Protein AF-X0VYM6-F1 (afdb_monomer)

Nearest PDB structures (foldseek):
  7k1r-assembly1_C-3  TM=7.329E-01  e=3.294E-08  Enterobacter sp. enrichment culture clone nf1B6
  1yi7-assembly1_D  TM=7.103E-01  e=2.956E-08  Clostridium acetobutylicum ATCC 824
  7k1r-assembly1_D  TM=7.064E-01  e=4.811E-08  Enterobacter sp. enrichment culture clone nf1B6
  7k1r-assembly1_B-2  TM=6.992E-01  e=8.265E-08  Enterobacter sp. enrichment culture clone nf1B6
  8uws-assembly1_D  TM=7.217E-01  e=3.375E-07  Enterobacter hormaechei

pLDDT: mean 90.66, std 11.05, range [34.94, 98.69]

Mean predicted aligned error: 5.11 Å

Foldseek 3Di:
DWDFAAAPPPVCCVVPVQQLDDDPSGRGYFFDWDWDDPVVPDIDTPHTAGGLCLFLCNVVVHDDPDNGWHTKDWDQLPVQQWIWIWTDDQVGTFIWIDPHNDSHDPTDGLQSCQVHGFANWDWDQDPVRWIWIAGQQGWIFTADPSNNHTPDDIAHAWAPDWDQALVRDTDGTLAGHLWDWDADPQKIKIKAWHAPRSDPLAFWIFMKIWIANDPRDNTYHIDGDDTQLHSWDWDADPVRDIDIDGRPNPVRPHDDPVRPPPPD

Solvent-accessible surface area (backbone atoms only — not comparable to full-atom values): 14642 Å² total; per-residue (Å²): 104,63,59,64,36,53,44,88,87,43,77,60,41,84,80,37,80,65,53,79,37,73,73,92,65,35,58,63,11,35,33,45,70,43,69,50,57,93,75,85,74,61,71,48,77,72,46,74,52,45,41,51,74,71,25,58,45,40,72,68,73,48,88,67,92,75,67,47,36,31,41,35,34,58,44,81,36,74,96,74,43,21,32,39,37,29,24,13,50,29,94,52,24,41,58,33,30,30,85,29,82,55,86,39,66,68,70,44,50,59,27,77,66,68,75,47,72,29,39,34,32,31,79,37,74,48,98,88,66,54,35,31,44,26,20,68,36,44,36,39,28,40,38,40,97,78,48,45,45,68,75,53,80,70,43,72,55,48,23,40,70,70,43,73,38,75,82,68,46,78,41,39,59,61,38,73,37,45,19,44,63,50,76,56,97,82,27,32,37,43,32,19,13,28,32,73,56,66,34,90,92,37,40,37,42,16,23,25,32,27,44,18,81,39,90,78,37,78,26,36,55,68,42,83,71,42,80,41,24,25,58,38,54,74,48,64,53,99,86,67,50,80,48,62,47,62,50,76,53,80,86,45,64,64,67,50,77,88,70,49,73,84,82,126

Organism: NCBI:txid412755

InterPro domains:
  IPR006710 Glycoside hydrolase, family 43 [PF04616] (30-223)
  IPR023296 Glycosyl hydrolase, five-bladed beta-propeller domain superfamily [G3DSA:2.115.10.20] (15-261)
  IPR023296 Glycosyl hydrolase, five-bladed beta-propeller domain superfamily [SSF75005] (29-249)
  IPR051795 Glycosyl Hydrolase Family 43 [PTHR42812] (31-249)

Sequence (264 aa):
LTGTQPNENDPREAKNPYNIGLGEESIVGHQVRLWRSKDLIQWESLGPIYTVDDTMKAKSGKKIAKRLIWAPEVHWLADKGCWALVHCPKKHSSLALTSGSELQGPWTHPMAGNMGQRHDPSIFTDDDGTRYLLWDNTFIAPLNDSLTGYTAEPVRIDPAGSRPGPDDKPISHIGHEGATMIKVGGKYVHLGTAWSTDQGRKGSYNLYYCVADKITGPYGPRKFAGRFLGHGTPFKDMNGQWWCTAFFNGNAPPESRDDIVSRN

Secondary structure (DSSP, 8-state):
-----BPTT-TTTTT-TT----GGG--B-SEEEEEE-SSSSS-EEEEEEEEGGGSHHHHTT---SS---EEEEEEEEGGGTEEEEEEE-TTS-EEEE-SSSSS-SSPB-TTTTTT---SS-EEEE-TTS-EEEEETTTEEEEEPTTSSSBSS--EE-PEES-EE-TTS-EE-SS-SEEEEEEEETTEEEEEEEEETTSSTTSS-EEEEEEEESSTT--EEE-EEEETT-TT--EEE-TTS-EEE-----TTSPPPPTTTS----

Radius of gyration: 18.5 Å; Cα contacts (8 Å, |Δi|>4): 622; chains: 1; bounding box: 44×46×52 Å

Structure (mmCIF, N/CA/C/O backbone):
data_AF-X0VYM6-F1
#
_entry.id   AF-X0VYM6-F1
#
loop_
_atom_site.group_PDB
_atom_site.id
_atom_site.type_symbol
_atom_site.label_atom_id
_atom_site.label_alt_id
_atom_site.label_comp_id
_atom_site.label_asym_id
_atom_site.label_entity_id
_atom_site.label_seq_id
_atom_site.pdbx_PDB_ins_code
_atom_site.Cartn_x
_atom_site.Cartn_y
_atom_site.Cartn_z
_atom_site.occupancy
_atom_site.B_iso_or_equiv
_atom_site.auth_seq_id
_atom_site.auth_comp_id
_atom_site.auth_asym_id
_atom_site.auth_atom_id
_atom_site.pdbx_PDB_model_num
ATOM 1 N N . LEU A 1 1 ? -6.187 5.083 -0.292 1.00 56.81 1 LEU A N 1
ATOM 2 C CA . LEU A 1 1 ? -5.147 5.454 -1.281 1.00 56.81 1 LEU A CA 1
ATOM 3 C C . LEU A 1 1 ? -3.855 5.761 -0.540 1.00 56.81 1 LEU A C 1
ATOM 5 O O . LEU A 1 1 ? -3.944 6.267 0.572 1.00 56.81 1 LEU A O 1
ATOM 9 N N . THR A 1 2 ? -2.710 5.408 -1.129 1.00 69.25 2 THR A N 1
ATOM 10 C CA . THR A 1 2 ? -1.379 5.526 -0.509 1.00 69.25 2 THR A CA 1
ATOM 11 C C . THR A 1 2 ? -0.693 6.859 -0.791 1.00 69.25 2 THR A C 1
ATOM 13 O O . THR A 1 2 ? -0.999 7.529 -1.778 1.00 69.25 2 THR A O 1
ATOM 16 N N . GLY A 1 3 ? 0.248 7.241 0.070 1.00 74.25 3 GLY A N 1
ATOM 17 C CA . GLY A 1 3 ? 1.146 8.362 -0.177 1.00 74.25 3 GLY A CA 1
ATOM 18 C C . GLY A 1 3 ? 1.750 8.933 1.097 1.00 74.25 3 GLY A C 1
ATOM 19 O O . GLY A 1 3 ? 1.059 9.209 2.075 1.00 74.25 3 GLY A O 1
ATOM 20 N N . THR A 1 4 ? 3.058 9.149 1.074 1.00 84.50 4 THR A N 1
ATOM 21 C CA . THR A 1 4 ? 3.764 9.818 2.164 1.00 84.50 4 THR A CA 1
ATOM 22 C C . THR A 1 4 ? 3.631 11.334 2.000 1.00 84.50 4 THR A C 1
ATOM 24 O O . THR A 1 4 ? 4.058 11.877 0.983 1.00 84.50 4 THR A O 1
ATOM 27 N N . GLN A 1 5 ? 3.055 12.014 2.994 1.00 86.69 5 GLN A N 1
ATOM 28 C CA . GLN A 1 5 ? 2.666 13.426 2.895 1.00 86.69 5 GLN A CA 1
ATOM 29 C C . GLN A 1 5 ? 3.329 14.30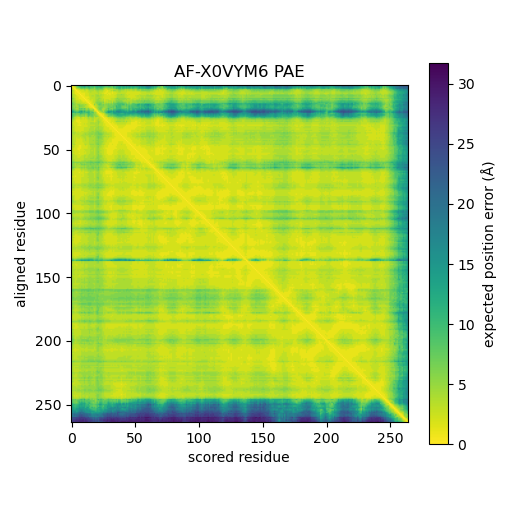2 3.970 1.00 86.69 5 GLN A C 1
ATOM 31 O O . GLN A 1 5 ? 3.715 13.785 5.024 1.00 86.69 5 GLN A O 1
ATOM 36 N N . PRO A 1 6 ? 3.449 15.624 3.745 1.00 90.06 6 PRO A N 1
ATOM 37 C CA . PRO A 1 6 ? 3.810 16.581 4.787 1.00 90.06 6 PRO A CA 1
ATOM 38 C C . PRO A 1 6 ? 2.728 16.698 5.868 1.00 90.06 6 PRO A C 1
ATOM 40 O O . PRO A 1 6 ? 1.584 16.265 5.687 1.00 90.06 6 PRO A O 1
ATOM 43 N N . ASN A 1 7 ? 3.074 17.342 6.986 1.00 92.69 7 ASN A N 1
ATOM 44 C CA . ASN A 1 7 ? 2.056 17.780 7.940 1.00 92.69 7 ASN A CA 1
ATOM 45 C C . ASN A 1 7 ? 1.132 18.814 7.284 1.00 92.69 7 ASN A C 1
ATOM 47 O O . ASN A 1 7 ? 1.539 19.571 6.408 1.00 92.69 7 ASN A O 1
ATOM 51 N N . GLU A 1 8 ? -0.114 18.850 7.729 1.00 92.25 8 GLU A N 1
ATOM 52 C CA . GLU A 1 8 ? -1.073 19.869 7.330 1.00 92.25 8 GLU A CA 1
ATOM 53 C C . GLU A 1 8 ? -0.539 21.233 7.770 1.00 92.25 8 GLU A C 1
ATOM 55 O O . GLU A 1 8 ? -0.006 21.372 8.873 1.00 92.25 8 GLU A O 1
ATOM 60 N N . ASN A 1 9 ? -0.666 22.222 6.886 1.00 91.19 9 ASN A N 1
ATOM 61 C CA . ASN A 1 9 ? -0.149 23.576 7.075 1.00 91.19 9 ASN A CA 1
ATOM 62 C C . ASN A 1 9 ? 1.383 23.662 7.202 1.00 91.19 9 ASN A C 1
ATOM 64 O O . ASN A 1 9 ? 1.893 24.669 7.696 1.00 91.19 9 ASN A O 1
ATOM 68 N N . ASP A 1 10 ? 2.140 22.653 6.752 1.00 90.62 10 ASP A N 1
ATOM 69 C CA . ASP A 1 10 ? 3.592 22.795 6.647 1.00 90.62 10 ASP A CA 1
ATOM 70 C C . ASP A 1 10 ? 3.918 23.911 5.634 1.00 90.62 10 ASP A C 1
ATOM 72 O O . ASP A 1 10 ? 3.607 23.776 4.448 1.00 90.62 10 ASP A O 1
ATOM 76 N N . PRO A 1 11 ? 4.567 25.018 6.044 1.00 89.00 11 PRO A N 1
ATOM 77 C CA . PRO A 1 11 ? 4.801 26.160 5.158 1.00 89.00 11 PRO A CA 1
ATOM 78 C C . PRO A 1 11 ? 5.702 25.816 3.962 1.00 89.00 11 PRO A C 1
ATOM 80 O O . PRO A 1 11 ? 5.766 26.571 2.990 1.00 89.00 11 PRO A O 1
ATOM 83 N N . ARG A 1 12 ? 6.419 24.686 4.015 1.00 87.00 12 ARG A N 1
ATOM 84 C CA . ARG A 1 12 ? 7.252 24.199 2.911 1.00 87.00 12 ARG A CA 1
ATOM 85 C C . ARG A 1 12 ? 6.418 23.577 1.792 1.00 87.00 12 ARG A C 1
ATOM 87 O O . ARG A 1 12 ? 6.886 23.582 0.657 1.00 87.00 12 ARG A O 1
ATOM 94 N N . GLU A 1 13 ? 5.193 23.123 2.068 1.00 84.62 13 GLU A N 1
ATOM 95 C CA . GLU A 1 13 ? 4.268 22.579 1.060 1.00 84.62 13 GLU A CA 1
ATOM 96 C C . GLU A 1 13 ? 3.946 23.626 -0.019 1.00 84.62 13 GLU A C 1
ATOM 98 O O . GLU A 1 13 ? 3.942 23.308 -1.202 1.00 84.62 13 GLU A O 1
ATOM 103 N N . ALA A 1 14 ? 3.819 24.906 0.351 1.00 82.25 14 ALA A N 1
ATOM 104 C CA . ALA A 1 14 ? 3.597 25.995 -0.607 1.00 82.25 14 ALA A CA 1
ATOM 105 C C . ALA A 1 14 ? 4.754 26.176 -1.611 1.00 82.25 14 ALA A C 1
ATOM 107 O O . ALA A 1 14 ? 4.546 26.645 -2.727 1.00 82.25 14 ALA A O 1
ATOM 108 N N . LYS A 1 15 ? 5.982 25.815 -1.215 1.00 80.75 15 LYS A N 1
ATOM 109 C CA . LYS A 1 15 ? 7.177 25.878 -2.074 1.00 80.75 15 LYS A CA 1
ATOM 110 C C . LYS A 1 15 ? 7.432 24.564 -2.811 1.00 80.75 15 LYS A C 1
ATOM 112 O O . LYS A 1 15 ? 8.043 24.571 -3.873 1.00 80.75 15 LYS A O 1
ATOM 117 N N . ASN A 1 16 ? 7.000 23.447 -2.230 1.00 73.44 16 ASN A N 1
ATOM 118 C CA . ASN A 1 16 ? 7.225 22.099 -2.728 1.00 73.44 16 ASN A CA 1
ATOM 119 C C . ASN A 1 16 ? 5.972 21.229 -2.506 1.00 73.44 16 ASN A C 1
ATOM 121 O O . ASN A 1 16 ? 5.962 20.383 -1.604 1.00 73.44 16 ASN A O 1
ATOM 125 N N . PRO A 1 17 ? 4.919 21.412 -3.324 1.00 71.81 17 PRO A N 1
ATOM 126 C CA . PRO A 1 17 ? 3.631 20.747 -3.111 1.00 71.81 17 PRO A CA 1
ATOM 127 C C . PRO A 1 17 ? 3.692 19.231 -3.326 1.00 71.81 17 PRO A C 1
ATOM 129 O O . PRO A 1 17 ? 2.827 18.502 -2.858 1.00 71.81 17 PRO A O 1
ATOM 132 N N . TYR A 1 18 ? 4.726 18.742 -4.013 1.00 69.88 18 TYR A N 1
ATOM 133 C CA . TYR A 1 18 ? 4.901 17.324 -4.328 1.00 69.88 18 TYR A CA 1
ATOM 134 C C . TYR A 1 18 ? 5.910 16.617 -3.421 1.00 69.88 18 TYR A C 1
ATOM 136 O O . TYR A 1 18 ? 6.187 15.440 -3.635 1.00 69.88 18 TYR A O 1
ATOM 144 N N . ASN A 1 19 ? 6.481 17.319 -2.432 1.00 72.12 19 ASN A N 1
ATOM 145 C CA . ASN A 1 19 ? 7.559 16.801 -1.588 1.00 72.12 19 ASN A CA 1
ATOM 146 C C . ASN A 1 19 ? 8.680 16.152 -2.430 1.00 72.12 19 ASN A C 1
ATOM 148 O O . ASN A 1 19 ? 9.075 15.011 -2.206 1.00 72.12 19 ASN A O 1
ATOM 152 N N . ILE A 1 20 ? 9.217 16.898 -3.405 1.00 67.00 20 ILE A N 1
ATOM 153 C CA . ILE A 1 20 ? 10.298 16.423 -4.289 1.00 67.00 20 ILE A CA 1
ATOM 154 C C . ILE A 1 20 ? 11.618 16.112 -3.552 1.00 67.00 20 ILE A C 1
ATOM 156 O O . ILE A 1 20 ? 12.553 15.596 -4.164 1.00 67.00 20 ILE A O 1
ATOM 160 N N . GLY A 1 21 ? 11.714 16.445 -2.258 1.00 58.97 21 GLY A N 1
ATOM 161 C CA . GLY A 1 21 ? 12.891 16.212 -1.429 1.00 58.97 21 GLY A CA 1
ATOM 162 C C . GLY A 1 21 ? 12.981 14.753 -0.983 1.00 58.97 21 GLY A C 1
ATOM 163 O O . GLY A 1 21 ? 12.096 14.236 -0.296 1.00 58.97 21 GLY A O 1
ATOM 164 N N . LEU A 1 22 ? 14.081 14.089 -1.337 1.00 61.84 22 LEU A N 1
ATOM 165 C CA . LEU A 1 22 ? 14.424 12.749 -0.857 1.00 61.84 22 LEU A CA 1
ATOM 166 C C . LEU A 1 22 ? 15.508 12.852 0.227 1.00 61.84 22 LEU A C 1
ATOM 168 O O . LEU A 1 22 ? 16.477 13.586 0.075 1.00 61.84 22 LEU A O 1
ATOM 172 N N . GLY A 1 23 ? 15.408 12.068 1.306 1.00 67.19 23 GLY A N 1
ATOM 173 C CA . GLY A 1 23 ? 16.396 12.114 2.396 1.00 67.19 23 GLY A CA 1
ATOM 174 C C . GLY A 1 23 ? 16.167 13.283 3.359 1.00 67.19 23 GLY A C 1
ATOM 175 O O . GLY A 1 23 ? 15.047 13.467 3.820 1.00 67.19 23 GLY A O 1
ATOM 176 N N . GLU A 1 24 ? 17.215 14.041 3.691 1.00 67.31 24 GLU A N 1
ATOM 177 C CA . GLU A 1 24 ? 17.156 15.117 4.702 1.00 67.31 24 GLU A CA 1
ATOM 178 C C . GLU A 1 24 ? 16.304 16.323 4.265 1.00 67.31 24 GLU A C 1
ATOM 180 O O . GLU A 1 24 ? 15.770 17.042 5.103 1.00 67.31 24 GLU A O 1
ATOM 185 N N . GLU A 1 25 ? 16.112 16.516 2.957 1.00 74.38 25 GLU A N 1
ATOM 186 C CA . GLU A 1 25 ? 15.233 17.563 2.410 1.00 74.38 25 GLU A CA 1
ATO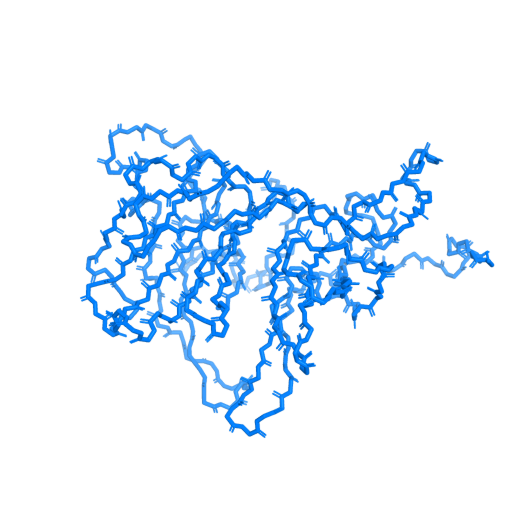M 187 C C . GLU A 1 25 ? 13.756 17.156 2.393 1.00 74.38 25 GLU A C 1
ATOM 189 O O . GLU A 1 25 ? 12.886 17.946 2.021 1.00 74.38 25 GLU A O 1
ATOM 194 N N . SER A 1 26 ? 13.460 15.910 2.770 1.00 81.81 26 SER A N 1
ATOM 195 C CA . SER A 1 26 ? 12.100 15.403 2.771 1.00 81.81 26 SER A CA 1
ATOM 196 C C . SER A 1 26 ? 11.268 16.083 3.850 1.00 81.81 26 SER A C 1
ATOM 198 O O . SER A 1 26 ? 11.646 16.128 5.021 1.00 81.81 26 SER A O 1
ATOM 200 N N . ILE A 1 27 ? 10.093 16.576 3.468 1.00 87.00 27 ILE A N 1
ATOM 201 C CA . ILE A 1 27 ? 9.177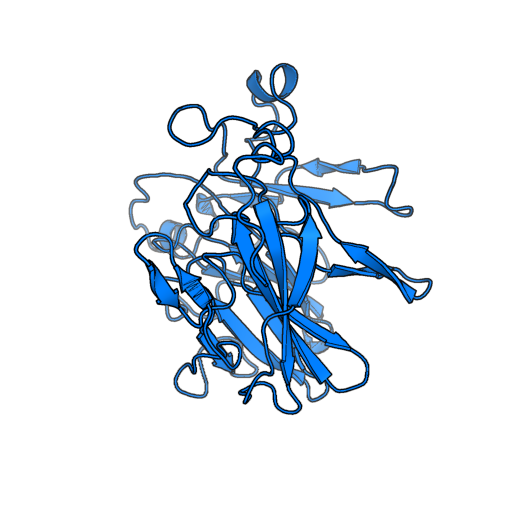 17.272 4.381 1.00 87.00 27 ILE A CA 1
ATOM 202 C C . ILE A 1 27 ? 8.091 16.348 4.939 1.00 87.00 27 ILE A C 1
ATOM 204 O O . ILE A 1 27 ? 7.055 16.810 5.407 1.00 87.00 27 ILE A O 1
ATOM 208 N N . VAL A 1 28 ? 8.325 15.037 4.886 1.00 90.00 28 VAL A N 1
ATOM 209 C CA . VAL A 1 28 ? 7.383 14.019 5.352 1.00 90.00 28 VAL A CA 1
ATOM 210 C C . VAL A 1 28 ? 6.971 14.262 6.796 1.00 90.00 28 VAL A C 1
ATOM 212 O O . VAL A 1 28 ? 7.799 14.482 7.681 1.00 90.00 28 VAL A O 1
ATOM 215 N N . GLY A 1 29 ? 5.665 14.196 7.012 1.00 92.81 29 GLY A N 1
ATOM 216 C CA . GLY A 1 29 ? 5.021 14.455 8.277 1.00 92.81 29 GLY A CA 1
ATOM 217 C C . GLY A 1 29 ? 4.847 13.227 9.162 1.00 92.81 29 GLY A C 1
ATOM 218 O O . GLY A 1 29 ? 5.274 12.108 8.872 1.00 92.81 29 GLY A O 1
ATOM 219 N N . HIS A 1 30 ? 4.159 13.466 10.270 1.00 95.44 30 HIS A N 1
ATOM 220 C CA . HIS A 1 30 ? 3.842 12.499 11.317 1.00 95.44 30 HIS A CA 1
ATOM 221 C C . HIS A 1 30 ? 2.350 12.145 11.342 1.00 95.44 30 HIS A C 1
ATOM 223 O O . HIS A 1 30 ? 1.838 11.699 12.370 1.00 95.44 30 HIS A O 1
ATOM 229 N N . GLN A 1 31 ? 1.656 12.366 10.226 1.00 95.44 31 GLN A N 1
ATOM 230 C CA . GLN A 1 31 ? 0.212 12.229 10.112 1.00 95.44 31 GLN A CA 1
ATOM 231 C C . GLN A 1 31 ? -0.212 11.647 8.763 1.00 95.44 31 GLN A C 1
ATOM 233 O O . GLN A 1 31 ? 0.496 11.777 7.766 1.00 95.44 31 GLN A O 1
ATOM 238 N N . VAL A 1 32 ? -1.396 11.047 8.744 1.00 95.75 32 VAL A N 1
ATOM 239 C CA . VAL A 1 32 ? -2.133 10.665 7.541 1.00 95.75 32 VAL A CA 1
ATOM 240 C C . VAL A 1 32 ? -3.194 11.724 7.304 1.00 95.75 32 VAL A C 1
ATOM 242 O O . VAL A 1 32 ? -4.039 11.962 8.166 1.00 95.75 32 VAL A O 1
ATOM 245 N N . ARG A 1 33 ? -3.134 12.358 6.136 1.00 93.44 33 ARG A N 1
ATOM 246 C CA . ARG A 1 33 ? -4.138 13.311 5.658 1.00 93.44 33 ARG A CA 1
ATOM 247 C C . ARG A 1 33 ? -5.080 12.601 4.697 1.00 93.44 33 ARG A C 1
ATOM 249 O O . ARG A 1 33 ? -4.652 11.702 3.972 1.00 93.44 33 ARG A O 1
ATOM 256 N N . LEU A 1 34 ? -6.342 13.003 4.700 1.00 93.44 34 LEU A N 1
ATOM 257 C CA . LEU A 1 34 ? -7.370 12.406 3.862 1.00 93.44 34 LEU A CA 1
ATOM 258 C C . LEU A 1 34 ? -7.906 13.423 2.859 1.00 93.44 34 LEU A C 1
ATOM 260 O O . LEU A 1 34 ? -8.145 14.579 3.196 1.00 93.44 34 LEU A O 1
ATOM 264 N N . TRP A 1 35 ? -8.142 12.955 1.638 1.00 93.00 35 TRP A N 1
ATOM 265 C CA . TRP A 1 35 ? -8.868 13.694 0.618 1.00 93.00 35 TRP A CA 1
ATOM 266 C C . TRP A 1 35 ? -10.000 12.835 0.079 1.00 93.00 35 TRP A C 1
ATOM 268 O O . TRP A 1 35 ? -9.869 11.612 -0.017 1.00 93.00 35 TRP A O 1
ATOM 278 N N . ARG A 1 36 ? -11.096 13.483 -0.313 1.00 93.75 36 ARG A N 1
ATOM 279 C CA . ARG A 1 36 ? -12.205 12.838 -1.019 1.00 9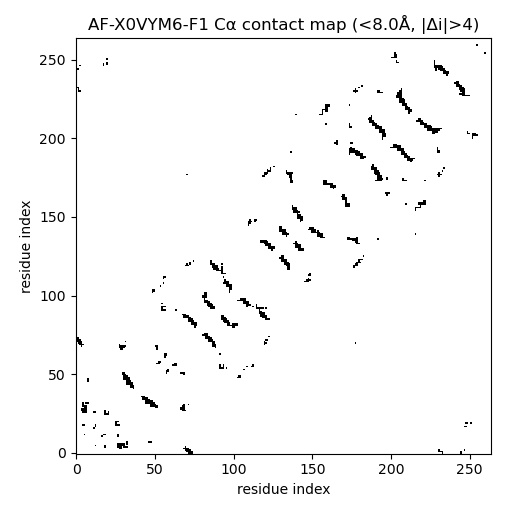3.75 36 ARG A CA 1
ATOM 280 C C . ARG A 1 36 ? -12.470 13.526 -2.347 1.00 93.75 36 ARG A C 1
ATOM 282 O O . ARG A 1 36 ? -12.312 14.737 -2.471 1.00 93.75 36 ARG A O 1
ATOM 289 N N . SER A 1 37 ? -12.919 12.746 -3.318 1.00 94.19 37 SER A N 1
ATOM 290 C CA . SER A 1 37 ? -13.343 13.238 -4.620 1.00 94.19 37 SER A CA 1
ATOM 291 C C . SER A 1 37 ? -14.506 12.401 -5.136 1.00 94.19 37 SER A C 1
ATOM 293 O O . SER A 1 37 ? -14.595 11.209 -4.842 1.00 94.19 37 SER A O 1
ATOM 295 N N . LYS A 1 38 ? -15.404 13.039 -5.891 1.00 93.75 38 LYS A N 1
ATOM 296 C CA . LYS A 1 38 ? -16.505 12.367 -6.597 1.00 93.75 38 LYS A CA 1
ATOM 297 C C . LYS A 1 38 ? -16.171 12.072 -8.060 1.00 93.75 38 LYS A C 1
ATOM 299 O O . LYS A 1 38 ? -16.823 11.225 -8.657 1.00 93.75 38 LYS A O 1
ATOM 304 N N . ASP A 1 39 ? -15.194 12.777 -8.624 1.00 93.25 39 ASP A N 1
ATOM 305 C CA . ASP A 1 39 ? -14.857 12.773 -10.052 1.00 93.25 39 ASP A CA 1
ATOM 306 C C . ASP A 1 39 ? -13.375 12.456 -10.323 1.00 93.25 39 ASP A C 1
ATOM 308 O O . ASP A 1 39 ? -12.961 12.412 -11.475 1.00 93.25 39 ASP A O 1
ATOM 312 N N . LEU A 1 40 ? -12.584 12.234 -9.265 1.00 92.88 40 LEU A N 1
ATOM 313 C CA . LEU A 1 40 ? -11.130 12.036 -9.276 1.00 92.88 40 LEU A CA 1
ATOM 314 C C . LEU A 1 40 ? -10.326 13.244 -9.791 1.00 92.88 40 LEU A C 1
ATOM 316 O O . LEU A 1 40 ? -9.103 13.160 -9.914 1.00 92.88 40 LEU A O 1
ATOM 320 N N . ILE A 1 41 ? -10.987 14.380 -10.024 1.00 91.88 41 ILE A N 1
ATOM 321 C CA . ILE A 1 41 ? -10.399 15.624 -10.529 1.00 91.88 41 ILE A CA 1
ATOM 322 C C . ILE A 1 41 ? -10.373 16.666 -9.412 1.00 91.88 41 ILE A C 1
ATOM 324 O O . ILE A 1 41 ? -9.317 17.212 -9.097 1.00 91.88 41 ILE A O 1
ATOM 328 N N . GLN A 1 42 ? -11.525 16.935 -8.800 1.00 94.19 42 GLN A N 1
ATOM 329 C CA . GLN A 1 42 ? -11.668 17.881 -7.702 1.00 94.19 42 GLN A CA 1
ATOM 330 C C . GLN A 1 42 ? -11.567 17.142 -6.374 1.00 94.19 42 GLN A C 1
ATOM 332 O O . GLN A 1 42 ? -12.343 16.225 -6.098 1.00 94.19 42 GLN A O 1
ATOM 337 N N . TRP A 1 43 ? -10.613 17.553 -5.542 1.00 93.44 43 TRP A N 1
ATOM 338 C CA . TRP A 1 43 ? -10.317 16.904 -4.270 1.00 93.44 43 TRP A CA 1
ATOM 339 C C . TRP A 1 43 ? -10.534 17.868 -3.107 1.00 93.44 43 TRP A C 1
ATOM 341 O O . TRP A 1 43 ? -9.962 18.954 -3.061 1.00 93.44 43 TRP A O 1
ATOM 351 N N . GLU A 1 44 ? -11.338 17.439 -2.142 1.00 95.50 44 GLU A N 1
ATOM 352 C CA . GLU A 1 44 ? -11.563 18.138 -0.881 1.00 95.50 44 GLU A CA 1
ATOM 353 C C . GLU A 1 44 ? -10.667 17.527 0.196 1.00 95.50 44 GLU A C 1
ATOM 355 O O . GLU A 1 44 ? -10.703 16.313 0.414 1.00 95.50 44 GLU A O 1
ATOM 360 N N . SER A 1 45 ? -9.874 18.361 0.871 1.00 93.56 45 SER A N 1
ATOM 361 C CA . SER A 1 45 ? -9.120 17.943 2.055 1.00 93.56 45 SER A CA 1
ATOM 362 C C . SER A 1 45 ? -10.070 17.743 3.231 1.00 93.56 45 SER A C 1
ATOM 364 O O . SER A 1 45 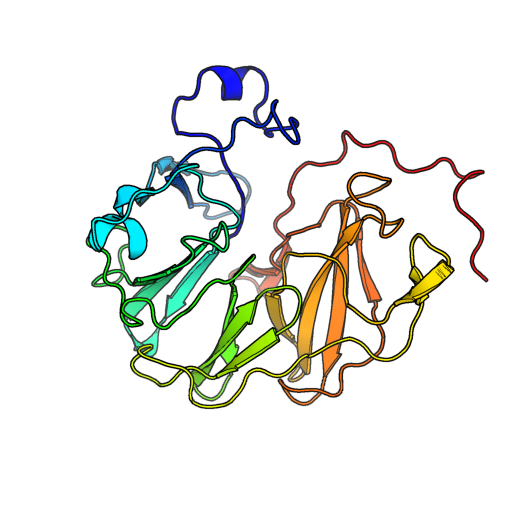? -10.851 18.633 3.557 1.00 93.56 45 SER A O 1
ATOM 366 N N . LEU A 1 46 ? -9.954 16.599 3.897 1.00 94.31 46 LEU A N 1
ATOM 367 C CA . LEU A 1 46 ? -10.626 16.286 5.161 1.00 94.31 46 LEU A CA 1
ATOM 368 C C . LEU A 1 46 ? -9.682 16.420 6.367 1.00 94.31 46 LEU A C 1
ATOM 370 O O . LEU A 1 46 ? -10.064 16.107 7.490 1.00 94.31 46 LEU A O 1
ATOM 374 N N . GLY A 1 47 ? -8.453 16.885 6.131 1.00 94.00 47 GLY A N 1
ATOM 375 C CA . GLY A 1 47 ? -7.451 17.100 7.167 1.00 94.00 47 GLY A CA 1
ATOM 376 C C . GLY A 1 47 ? -6.801 15.809 7.684 1.00 94.00 47 GLY A C 1
ATOM 377 O O . GLY A 1 47 ? -6.889 14.753 7.041 1.00 94.00 47 GLY A O 1
ATOM 378 N N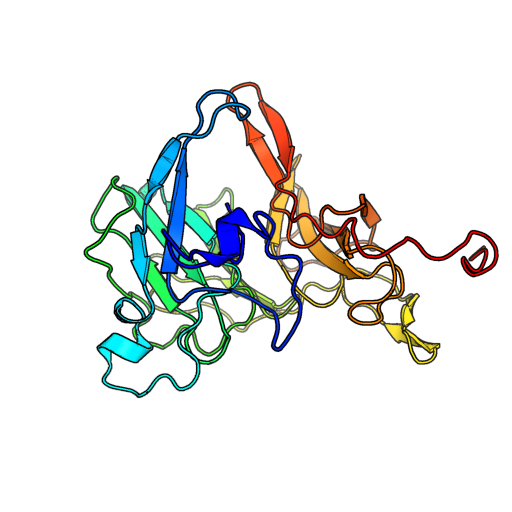 . PRO A 1 48 ? -6.057 15.887 8.801 1.00 95.81 48 PRO A N 1
ATOM 379 C CA . PRO A 1 48 ? -5.408 14.741 9.422 1.00 95.81 48 PRO A CA 1
ATOM 380 C C . PRO A 1 48 ? -6.415 13.822 10.119 1.00 95.81 48 PRO A C 1
ATOM 382 O O . PRO A 1 48 ? -7.167 14.252 10.988 1.00 95.81 48 PRO A O 1
ATOM 385 N N . ILE A 1 49 ? -6.367 12.530 9.791 1.00 96.31 49 ILE A N 1
ATOM 386 C CA . ILE A 1 49 ? -7.236 11.497 10.386 1.00 96.31 49 ILE A CA 1
ATOM 387 C C . ILE A 1 49 ? -6.501 10.602 11.393 1.00 96.31 49 ILE A C 1
ATOM 389 O O . ILE A 1 49 ? -7.121 9.963 12.242 1.00 96.31 49 ILE A O 1
ATOM 393 N N . TYR A 1 50 ? -5.173 10.535 11.290 1.00 97.31 50 TYR A N 1
ATOM 394 C CA . TYR A 1 50 ? -4.328 9.626 12.059 1.00 97.31 50 TYR A CA 1
ATOM 395 C C . TYR A 1 50 ? -2.941 10.234 12.249 1.00 97.31 50 TYR A C 1
ATOM 397 O O . TYR A 1 50 ? -2.396 10.826 11.318 1.00 97.31 50 TYR A O 1
ATOM 405 N N . THR A 1 51 ? -2.336 10.059 13.420 1.00 96.75 51 THR A N 1
ATOM 406 C CA . THR A 1 51 ? -1.002 10.583 13.743 1.00 96.75 51 THR A CA 1
ATOM 407 C C . THR A 1 51 ? -0.086 9.511 14.326 1.00 96.75 51 THR A C 1
ATOM 409 O O . THR A 1 51 ? -0.508 8.414 14.684 1.00 96.75 51 THR A O 1
ATOM 412 N N . VAL A 1 52 ? 1.203 9.825 14.482 1.00 96.56 52 VAL A N 1
ATOM 413 C CA . VAL A 1 52 ? 2.151 8.939 15.179 1.00 96.56 52 VAL A CA 1
ATOM 414 C C . VAL A 1 52 ? 1.673 8.576 16.596 1.00 96.56 52 VAL A C 1
ATOM 416 O O . VAL A 1 52 ? 1.957 7.469 17.058 1.00 96.56 52 VAL A O 1
ATOM 419 N N . ASP A 1 53 ? 0.918 9.449 17.271 1.00 96.12 53 ASP A N 1
ATOM 420 C CA . ASP A 1 53 ? 0.384 9.188 18.618 1.00 96.12 53 ASP A CA 1
ATOM 421 C C . ASP A 1 53 ? -0.791 8.204 18.630 1.00 96.12 53 ASP A C 1
ATOM 423 O O . ASP A 1 53 ? -1.144 7.654 19.680 1.00 96.12 53 ASP A O 1
ATOM 427 N N . ASP A 1 54 ? -1.366 7.930 17.460 1.00 96.88 54 ASP A N 1
ATOM 428 C CA . ASP A 1 54 ? -2.394 6.914 17.275 1.00 96.88 54 ASP A CA 1
ATOM 429 C C . ASP A 1 54 ? -1.811 5.521 17.054 1.00 96.88 54 ASP A C 1
ATOM 431 O O . ASP A 1 54 ? -2.538 4.539 17.172 1.00 96.88 54 ASP A O 1
ATOM 435 N N . THR A 1 55 ? -0.501 5.403 16.815 1.00 96.44 55 THR A N 1
ATOM 436 C CA . THR A 1 55 ? 0.169 4.112 16.590 1.00 96.44 55 THR A CA 1
ATOM 437 C C . THR A 1 55 ? 0.147 3.218 17.817 1.00 96.44 55 THR A C 1
ATOM 439 O O . THR A 1 55 ? 0.321 3.678 18.948 1.00 96.44 55 THR A O 1
ATOM 442 N N . MET A 1 56 ? 0.062 1.900 17.600 1.00 95.50 56 MET A N 1
ATOM 443 C CA . MET A 1 56 ? 0.179 0.915 18.685 1.00 95.50 56 MET A CA 1
ATOM 444 C C . MET A 1 56 ? 1.459 1.135 19.506 1.00 95.50 56 MET A C 1
ATOM 446 O O . MET A 1 56 ? 1.474 1.024 20.731 1.00 95.50 56 MET A O 1
ATOM 450 N N . LYS A 1 57 ? 2.562 1.508 18.849 1.00 95.12 57 LYS A N 1
ATOM 451 C CA . LYS A 1 57 ? 3.817 1.772 19.553 1.00 95.12 57 LYS A CA 1
ATOM 452 C C . LYS A 1 57 ? 3.710 2.973 20.493 1.00 95.12 57 LYS A C 1
ATOM 454 O O . LYS A 1 57 ? 4.127 2.840 21.644 1.00 95.12 57 LYS A O 1
ATOM 459 N N . ALA A 1 58 ? 3.139 4.090 20.045 1.00 94.62 58 ALA A N 1
ATOM 460 C CA . ALA A 1 58 ? 2.930 5.254 20.901 1.00 94.62 58 ALA A CA 1
ATOM 461 C C . ALA A 1 58 ? 1.974 4.941 22.062 1.00 94.62 58 ALA A C 1
ATOM 463 O O . ALA A 1 58 ? 2.305 5.227 23.211 1.00 94.62 58 ALA A O 1
ATOM 464 N N . LYS A 1 59 ? 0.852 4.255 21.794 1.00 93.19 59 LYS A N 1
ATOM 465 C CA . LYS A 1 59 ? -0.104 3.830 22.835 1.00 93.19 59 LYS A CA 1
ATOM 466 C C . LYS A 1 59 ? 0.513 2.874 23.867 1.00 93.19 59 LYS A C 1
ATOM 468 O O . LYS A 1 59 ? 0.091 2.871 25.015 1.00 93.19 59 LYS A O 1
ATOM 473 N N . SER A 1 60 ? 1.546 2.107 23.499 1.00 93.12 60 SER A N 1
ATOM 474 C CA . SER A 1 60 ? 2.310 1.263 24.437 1.00 93.12 60 SER A CA 1
ATOM 475 C C . SER A 1 60 ? 3.321 2.025 25.314 1.00 93.12 60 SER A C 1
ATOM 477 O O . SER A 1 60 ? 4.088 1.400 26.042 1.00 93.12 60 SER A O 1
ATOM 479 N N . GLY A 1 61 ? 3.392 3.359 25.209 1.00 92.12 61 GLY A N 1
ATOM 480 C CA . GLY A 1 61 ? 4.342 4.199 25.950 1.00 92.12 61 GLY A CA 1
ATOM 481 C C . GLY A 1 61 ? 5.782 4.154 25.422 1.00 92.12 61 GLY A C 1
ATOM 482 O O . GLY A 1 61 ? 6.688 4.741 26.015 1.00 92.12 61 GLY A O 1
ATOM 483 N N . LYS A 1 62 ? 6.036 3.465 24.302 1.00 90.31 62 LYS A N 1
ATOM 484 C CA . LYS A 1 62 ? 7.382 3.331 23.728 1.00 90.31 62 LYS A CA 1
ATOM 485 C C . LYS A 1 62 ? 7.764 4.573 22.925 1.00 90.31 62 LYS A C 1
ATOM 487 O O . LYS A 1 62 ? 7.018 5.032 22.064 1.00 90.31 62 LYS A O 1
ATOM 492 N N . LYS A 1 63 ? 8.996 5.055 23.120 1.00 90.75 63 LYS A N 1
ATOM 493 C CA . LYS A 1 63 ? 9.544 6.197 22.373 1.00 90.75 63 LYS A CA 1
ATOM 494 C C . LYS A 1 63 ? 9.655 5.897 20.872 1.00 90.75 63 LYS A C 1
ATOM 496 O O . LYS A 1 63 ? 10.164 4.850 20.456 1.00 90.75 63 LYS A O 1
ATOM 501 N N . ILE A 1 64 ? 9.241 6.863 20.055 1.00 92.81 64 ILE A N 1
ATOM 502 C CA . ILE A 1 64 ? 9.370 6.844 18.594 1.00 92.81 64 ILE A CA 1
ATOM 503 C C . ILE A 1 64 ? 10.401 7.900 18.200 1.00 92.81 64 ILE A C 1
ATOM 505 O O . ILE A 1 64 ? 10.148 9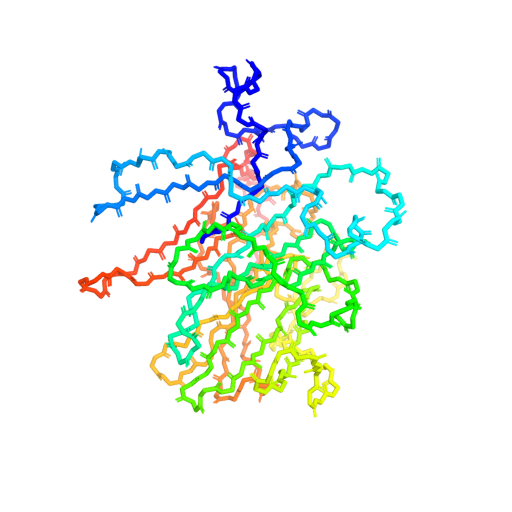.092 18.320 1.00 92.81 64 ILE A O 1
ATOM 509 N N . ALA A 1 65 ? 11.589 7.453 17.779 1.00 86.56 65 ALA A N 1
ATOM 510 C CA . ALA A 1 65 ? 12.723 8.342 17.509 1.00 86.56 65 ALA A CA 1
ATOM 511 C C . ALA A 1 65 ? 12.489 9.255 16.296 1.00 86.56 65 ALA A C 1
ATOM 513 O O . ALA A 1 65 ? 12.708 10.456 16.382 1.00 86.56 65 ALA A O 1
ATOM 514 N N . LYS A 1 66 ? 12.022 8.682 15.180 1.00 89.62 66 LYS A N 1
ATOM 515 C CA . LYS A 1 66 ? 11.596 9.428 13.991 1.00 89.62 66 LYS A CA 1
ATOM 516 C C . LYS A 1 66 ? 10.078 9.374 13.921 1.00 89.62 66 LYS A C 1
ATOM 518 O O . LYS A 1 66 ? 9.515 8.328 13.600 1.00 89.62 66 LYS A O 1
ATOM 523 N N . ARG A 1 67 ? 9.428 10.480 14.275 1.00 93.19 67 ARG A N 1
ATOM 524 C CA . ARG A 1 67 ? 7.971 10.623 14.223 1.00 93.19 67 ARG A CA 1
ATOM 525 C C . ARG A 1 67 ? 7.563 10.915 12.782 1.00 93.19 67 ARG A C 1
ATOM 527 O O . ARG A 1 67 ? 7.371 12.062 12.423 1.00 93.19 67 ARG A O 1
ATOM 534 N N . LEU A 1 68 ? 7.515 9.872 11.962 1.00 93.75 68 LEU A N 1
ATOM 535 C CA . LEU A 1 68 ? 7.106 9.937 10.560 1.00 93.75 68 LEU A CA 1
ATOM 536 C C . LEU A 1 68 ? 6.032 8.884 10.298 1.00 93.75 68 LEU A C 1
ATOM 538 O O . LEU A 1 68 ? 6.041 7.836 10.954 1.00 93.75 68 LEU A O 1
ATOM 542 N N . ILE A 1 69 ? 5.160 9.140 9.328 1.00 94.56 69 ILE A N 1
ATOM 543 C CA . ILE A 1 69 ? 4.267 8.133 8.749 1.00 94.56 69 ILE A CA 1
ATOM 544 C C . ILE A 1 69 ? 4.554 8.034 7.256 1.00 94.56 69 ILE A C 1
ATOM 546 O O . ILE A 1 69 ? 4.555 9.040 6.554 1.00 94.56 69 ILE A O 1
ATOM 550 N N . TRP A 1 70 ? 4.821 6.818 6.794 1.00 93.31 70 TRP A N 1
ATOM 551 C CA . TRP A 1 70 ? 5.140 6.477 5.412 1.00 93.31 70 TRP A CA 1
ATOM 552 C C . TRP A 1 70 ? 4.104 5.503 4.865 1.00 93.31 70 TRP A C 1
ATOM 554 O O . TRP A 1 70 ? 3.603 4.662 5.618 1.00 93.31 70 TRP A O 1
ATOM 564 N N . ALA A 1 71 ? 3.824 5.630 3.565 1.00 92.12 71 ALA A N 1
ATOM 565 C CA . ALA A 1 71 ? 2.980 4.719 2.791 1.00 92.12 71 ALA A CA 1
ATOM 566 C C . ALA A 1 71 ? 1.699 4.253 3.523 1.00 92.12 71 ALA A C 1
ATOM 568 O O . ALA A 1 71 ? 1.472 3.049 3.653 1.00 92.12 71 ALA A O 1
ATOM 569 N N . PRO A 1 72 ? 0.885 5.169 4.085 1.00 94.75 72 PRO A N 1
ATOM 570 C CA . PRO A 1 72 ? -0.355 4.771 4.727 1.00 94.75 72 PRO A CA 1
ATOM 571 C C . PRO A 1 72 ? -1.359 4.280 3.683 1.00 94.75 72 PRO A C 1
ATOM 573 O O . PRO A 1 72 ? -1.593 4.965 2.696 1.00 94.75 72 PRO A O 1
ATOM 576 N N . GLU A 1 73 ? -2.021 3.157 3.923 1.00 94.50 73 GLU A N 1
ATOM 577 C CA . GLU A 1 73 ? -3.173 2.714 3.142 1.00 94.50 73 GLU A CA 1
ATOM 578 C C . GLU A 1 73 ? -4.414 2.632 4.021 1.00 94.50 73 GLU A C 1
ATOM 580 O O . GLU A 1 73 ? -4.335 2.271 5.195 1.00 94.50 73 GLU A O 1
ATOM 585 N N . VAL A 1 74 ? -5.568 2.933 3.426 1.00 95.44 74 VAL A N 1
ATOM 586 C CA . VAL A 1 74 ? -6.882 2.765 4.050 1.00 95.44 74 VAL A CA 1
ATOM 587 C C . VAL A 1 74 ? -7.733 1.830 3.205 1.00 95.44 74 VAL A C 1
ATOM 589 O O . VAL A 1 74 ? -7.780 1.971 1.981 1.00 95.44 74 VAL A O 1
ATOM 592 N N . HIS A 1 75 ? -8.397 0.892 3.873 1.00 95.56 75 HIS A N 1
ATOM 593 C CA . HIS A 1 75 ? -9.157 -0.202 3.277 1.00 95.56 75 HIS A CA 1
ATOM 594 C C . HIS A 1 75 ? -10.524 -0.294 3.946 1.00 95.56 75 HIS A C 1
ATOM 596 O O . HIS A 1 75 ? -10.604 -0.402 5.168 1.00 95.56 75 HIS A O 1
ATOM 602 N N . TRP A 1 76 ? -11.601 -0.251 3.165 1.00 96.06 76 TRP A N 1
ATOM 603 C CA . TRP A 1 76 ? -12.947 -0.463 3.696 1.00 96.06 76 TRP A CA 1
ATOM 604 C C . TRP A 1 76 ? -13.191 -1.956 3.923 1.00 96.06 76 TRP A C 1
ATOM 606 O O . TRP A 1 76 ? -13.068 -2.757 2.998 1.00 96.06 76 TRP A O 1
ATOM 616 N N . LEU A 1 77 ? -13.550 -2.331 5.148 1.00 96.81 77 LEU A N 1
ATOM 617 C CA . LEU A 1 77 ? -13.862 -3.700 5.541 1.00 96.81 77 LEU A CA 1
ATOM 618 C C . LEU A 1 77 ? -15.383 -3.853 5.653 1.00 96.81 77 LEU A C 1
ATOM 620 O O . LEU A 1 77 ? -15.951 -3.700 6.733 1.00 96.81 77 LEU A O 1
ATOM 624 N N . ALA A 1 78 ? -16.046 -4.130 4.529 1.00 95.00 78 ALA A N 1
ATOM 625 C CA . ALA A 1 78 ? -17.507 -4.077 4.422 1.00 95.00 78 ALA A CA 1
ATOM 626 C C . ALA A 1 78 ? -18.251 -4.997 5.410 1.00 95.00 78 ALA A C 1
ATOM 628 O O . ALA A 1 78 ? -19.201 -4.554 6.048 1.00 95.00 78 ALA A O 1
ATOM 629 N N . ASP A 1 79 ? -17.792 -6.234 5.602 1.00 95.56 79 ASP A N 1
ATOM 630 C CA . ASP A 1 79 ? -18.330 -7.201 6.577 1.00 95.56 79 ASP A CA 1
ATOM 631 C C . ASP A 1 79 ? -18.143 -6.769 8.038 1.00 95.56 79 ASP A C 1
ATOM 633 O O . ASP A 1 79 ? -18.860 -7.244 8.916 1.00 95.56 79 ASP A O 1
ATOM 637 N N . LYS A 1 80 ? -17.198 -5.862 8.313 1.00 96.19 80 LYS A N 1
ATOM 638 C CA . LYS A 1 80 ? -16.980 -5.284 9.648 1.00 96.19 80 LYS A CA 1
ATOM 639 C C . LYS A 1 80 ? -17.614 -3.908 9.819 1.00 96.19 80 LYS A C 1
ATOM 641 O O . LYS A 1 80 ? -17.683 -3.421 10.943 1.00 96.19 80 LYS A O 1
ATOM 646 N N . GLY A 1 81 ? -18.042 -3.270 8.728 1.00 97.31 81 GLY A N 1
ATOM 647 C CA . GLY A 1 81 ? -18.556 -1.903 8.743 1.00 97.31 81 GLY A CA 1
ATOM 648 C C . GLY A 1 81 ? -17.535 -0.872 9.233 1.00 97.31 81 GLY A C 1
ATOM 649 O O . GLY A 1 81 ? -17.934 0.125 9.833 1.00 97.31 81 GLY A O 1
ATOM 650 N N . CYS A 1 82 ? -16.235 -1.107 9.018 1.00 97.94 82 CYS A N 1
ATOM 651 C CA . CYS A 1 82 ? -15.172 -0.211 9.472 1.00 97.94 82 CYS A CA 1
ATOM 652 C C . CYS A 1 82 ? -14.032 -0.060 8.459 1.00 97.94 82 CYS A C 1
ATOM 654 O O . CYS A 1 82 ? -13.899 -0.834 7.511 1.00 97.94 82 CYS A O 1
ATOM 656 N N . TRP A 1 83 ? -13.186 0.945 8.669 1.00 98.12 83 TRP A N 1
ATOM 657 C CA . TRP A 1 83 ? -11.963 1.146 7.905 1.00 98.12 83 TRP A CA 1
ATOM 658 C C . TRP A 1 83 ? -10.766 0.541 8.629 1.00 98.12 83 TRP A C 1
ATOM 660 O O . TRP A 1 83 ? -10.601 0.724 9.834 1.00 98.12 83 TRP A O 1
ATOM 670 N N . ALA A 1 84 ? -9.894 -0.112 7.870 1.00 98.19 84 ALA A N 1
ATOM 671 C CA . ALA A 1 84 ? -8.560 -0.494 8.297 1.00 98.19 84 ALA A CA 1
ATOM 672 C C . ALA A 1 84 ? -7.525 0.487 7.752 1.00 98.19 84 ALA A C 1
ATOM 674 O O . ALA A 1 84 ? -7.562 0.831 6.574 1.00 98.19 84 ALA A O 1
ATOM 675 N N . LEU A 1 85 ? -6.584 0.894 8.597 1.00 97.94 85 LEU A N 1
ATOM 676 C CA . LEU A 1 85 ? -5.428 1.702 8.243 1.00 97.94 85 LEU A CA 1
ATOM 677 C C . LEU A 1 85 ? -4.156 0.914 8.543 1.00 97.94 85 LEU A C 1
ATOM 679 O O . LEU A 1 85 ? -3.955 0.441 9.664 1.00 97.94 85 LEU A O 1
ATOM 683 N N . VAL A 1 86 ? -3.284 0.803 7.548 1.00 97.56 86 VAL A N 1
ATOM 684 C CA . VAL A 1 86 ? -1.921 0.283 7.701 1.00 97.56 86 VAL A CA 1
ATOM 685 C C . VAL A 1 86 ? -0.928 1.345 7.276 1.00 97.56 86 VAL A C 1
ATOM 687 O O . VAL A 1 86 ? -1.242 2.198 6.455 1.00 97.56 86 VAL A O 1
ATOM 690 N N . HIS A 1 87 ? 0.257 1.339 7.870 1.00 96.50 87 HIS A N 1
ATOM 691 C CA . HIS A 1 87 ? 1.300 2.306 7.548 1.00 96.50 87 HIS A CA 1
ATOM 692 C C . HIS A 1 87 ? 2.671 1.782 7.981 1.00 96.50 87 HIS A C 1
ATOM 694 O O . HIS A 1 87 ? 2.778 0.822 8.750 1.00 96.50 87 HIS A O 1
ATOM 700 N N . CYS A 1 88 ? 3.729 2.467 7.559 1.00 95.06 88 CYS A N 1
ATOM 701 C CA . CYS A 1 88 ? 5.073 2.318 8.109 1.00 95.06 88 CYS A CA 1
ATOM 702 C C . CYS A 1 88 ? 5.596 3.719 8.541 1.00 95.06 88 CYS A C 1
ATOM 704 O O . CYS A 1 88 ? 4.779 4.646 8.603 1.00 95.06 88 CYS A O 1
ATOM 706 N N . PRO A 1 89 ? 6.854 3.953 8.974 1.00 94.06 89 PRO A N 1
ATOM 707 C CA . PRO A 1 89 ? 8.034 3.091 8.999 1.00 94.06 89 PRO A CA 1
ATOM 708 C C . PRO A 1 89 ? 7.891 1.745 9.708 1.00 94.06 89 PRO A C 1
ATOM 710 O O . PRO A 1 89 ? 7.221 1.614 10.731 1.00 94.06 89 PRO A O 1
ATOM 713 N N . LYS A 1 90 ? 8.675 0.770 9.235 1.00 94.50 90 LYS A N 1
ATOM 714 C CA . LYS A 1 90 ? 8.730 -0.617 9.727 1.00 94.50 90 LYS A CA 1
ATOM 715 C C . LYS A 1 90 ? 8.847 -0.757 11.252 1.00 94.50 90 LYS A C 1
ATOM 717 O O . LYS A 1 90 ? 8.297 -1.680 11.837 1.00 94.50 90 LYS A O 1
ATOM 722 N N . LYS A 1 91 ? 9.529 0.168 11.938 1.00 93.31 91 LYS A N 1
ATOM 723 C CA . LYS A 1 91 ? 9.740 0.117 13.402 1.00 93.31 91 LYS A CA 1
ATOM 724 C C . LYS A 1 91 ? 8.503 0.456 14.242 1.00 93.31 91 LYS A C 1
ATOM 726 O O . LYS A 1 91 ? 8.564 0.295 15.468 1.00 93.31 91 LYS A O 1
ATOM 731 N N . HIS A 1 92 ? 7.449 0.987 13.631 1.00 94.38 92 HIS A N 1
ATOM 732 C CA . HIS A 1 92 ? 6.203 1.367 14.299 1.00 94.38 92 HIS A CA 1
ATOM 733 C C . HIS A 1 92 ? 4.983 1.245 13.387 1.00 94.38 92 HIS A C 1
ATOM 735 O O . HIS A 1 92 ? 3.982 1.910 13.629 1.00 94.38 92 HIS A O 1
ATOM 741 N N . SER A 1 93 ? 5.070 0.378 12.378 1.00 95.56 93 SER A N 1
ATOM 742 C CA . SER A 1 93 ? 3.925 -0.052 11.584 1.00 95.56 93 SER A CA 1
ATOM 743 C C . SER A 1 93 ? 2.848 -0.644 12.485 1.00 95.56 93 SER A C 1
ATOM 745 O O . SER A 1 93 ? 3.158 -1.354 13.448 1.00 95.56 93 SER A O 1
ATOM 747 N N . SER A 1 94 ? 1.588 -0.366 12.173 1.00 96.44 94 SER A N 1
ATOM 748 C CA . SER A 1 94 ? 0.447 -0.940 12.879 1.00 96.44 94 SER A CA 1
ATOM 749 C C . SER A 1 94 ? -0.752 -1.116 11.950 1.00 96.44 94 SER A C 1
ATOM 751 O O . SER A 1 94 ? -0.812 -0.484 10.896 1.00 96.44 94 SER A O 1
ATOM 753 N N . LEU A 1 95 ? -1.666 -2.006 12.347 1.00 98.06 95 LEU A N 1
ATOM 754 C CA . LEU A 1 95 ? -2.999 -2.154 11.776 1.00 98.06 95 LEU A CA 1
ATOM 755 C C . LEU A 1 95 ? -3.969 -1.503 12.753 1.00 98.06 95 LEU A C 1
ATOM 757 O O . LEU A 1 95 ? -4.154 -2.020 13.857 1.00 98.06 95 LEU A O 1
ATOM 761 N N . ALA A 1 96 ? -4.558 -0.389 12.339 1.00 98.31 96 ALA A N 1
ATOM 762 C CA . ALA A 1 96 ? -5.550 0.344 13.103 1.00 98.31 96 ALA A CA 1
ATOM 763 C C . ALA A 1 96 ? -6.936 0.179 12.470 1.00 98.31 96 ALA A C 1
ATOM 765 O O . ALA A 1 96 ? -7.048 0.188 11.247 1.00 98.31 96 ALA A O 1
ATOM 766 N N . LEU A 1 97 ? -7.985 0.055 13.281 1.00 98.56 97 LEU A N 1
ATOM 767 C CA . LEU A 1 97 ? -9.374 0.024 12.819 1.00 98.56 97 LEU A CA 1
ATOM 768 C C . LEU A 1 97 ? -10.164 1.197 13.395 1.00 98.56 97 LEU A C 1
ATOM 770 O O . LEU A 1 97 ? -9.991 1.538 14.570 1.00 98.56 97 LEU A O 1
ATOM 774 N N . THR A 1 98 ? -11.060 1.765 12.594 1.00 98.50 98 THR A N 1
ATOM 775 C CA . THR A 1 98 ? -12.096 2.687 13.080 1.00 98.50 98 THR A CA 1
ATOM 776 C C . THR A 1 98 ? -13.185 1.922 13.835 1.00 98.50 98 THR A C 1
ATOM 778 O O . THR A 1 98 ? -13.326 0.705 13.694 1.00 98.50 98 THR A O 1
ATOM 781 N N . SER A 1 99 ? -13.979 2.624 14.647 1.00 95.88 99 SER A N 1
ATOM 782 C CA . SER A 1 99 ? -15.124 2.035 15.363 1.00 95.88 99 SER A CA 1
ATOM 783 C C . SER A 1 99 ? -16.373 1.835 14.494 1.00 95.88 99 SER A C 1
ATOM 785 O O . SER A 1 99 ? -17.318 1.185 14.934 1.00 95.88 99 SER A O 1
ATOM 787 N N . GLY A 1 100 ? -16.395 2.388 13.280 1.00 96.12 100 GLY A N 1
ATOM 788 C CA . GLY A 1 100 ? -17.529 2.320 12.361 1.00 96.12 100 GLY A CA 1
ATOM 789 C C . GLY A 1 100 ? -17.196 2.885 10.981 1.00 96.12 100 GLY A C 1
ATOM 790 O O . GLY A 1 100 ? -16.030 2.922 10.579 1.00 96.12 100 GLY A O 1
ATOM 791 N N . SER A 1 101 ? -18.219 3.353 10.266 1.00 96.69 101 SER A N 1
ATOM 792 C CA . SER A 1 101 ? -18.120 3.780 8.863 1.00 96.69 101 SER A CA 1
ATOM 793 C C . SER A 1 101 ? -17.324 5.058 8.623 1.00 96.69 101 SER A C 1
ATOM 795 O O . SER A 1 101 ? -16.893 5.309 7.498 1.00 96.69 101 SER A O 1
ATOM 797 N N . GLU A 1 102 ? -17.113 5.855 9.665 1.00 95.69 102 GLU A N 1
ATOM 798 C CA . GLU A 1 102 ? -16.356 7.096 9.572 1.00 95.69 102 GLU A CA 1
ATOM 799 C C . GLU A 1 102 ? -14.852 6.810 9.593 1.00 95.69 102 GLU A C 1
ATOM 801 O O . GLU A 1 102 ? -14.358 6.090 10.465 1.00 95.69 102 GLU A O 1
ATOM 806 N N . LEU A 1 103 ? -14.110 7.389 8.643 1.00 95.69 103 LEU A N 1
ATOM 807 C CA . LEU A 1 103 ? -12.654 7.247 8.540 1.00 95.69 103 LEU A CA 1
ATOM 808 C C . LEU A 1 103 ? -11.938 8.202 9.512 1.00 95.69 103 LEU A C 1
ATOM 810 O O . LEU A 1 103 ? -11.193 9.094 9.114 1.00 95.69 103 LEU A O 1
ATOM 814 N N . GLN A 1 104 ? -12.203 8.027 10.804 1.00 95.00 104 GLN A N 1
ATOM 815 C CA . GLN A 1 104 ? -11.629 8.821 11.886 1.00 95.00 104 GLN A CA 1
ATOM 816 C C . GLN A 1 104 ? -11.472 7.989 13.161 1.00 95.00 104 GLN A C 1
ATOM 818 O O . GLN A 1 104 ? -12.056 6.913 13.309 1.00 95.00 104 GLN A O 1
ATOM 823 N N . GLY A 1 105 ? -10.700 8.522 14.108 1.00 93.56 105 GLY A N 1
ATOM 824 C CA . GLY A 1 105 ? -10.603 7.945 15.443 1.00 93.56 105 GLY A CA 1
ATOM 825 C C . GLY A 1 105 ? -11.941 7.963 16.211 1.00 93.56 105 GLY A C 1
ATOM 826 O O . GLY A 1 105 ? -12.878 8.666 15.829 1.00 93.56 105 GLY A O 1
ATOM 827 N N . PRO A 1 106 ? -12.034 7.236 17.337 1.00 95.19 106 PRO A N 1
ATOM 828 C CA . PRO A 1 106 ? -10.946 6.523 18.003 1.00 95.19 106 PRO A CA 1
ATOM 829 C C . PRO A 1 106 ? -10.487 5.267 17.248 1.00 95.19 106 PRO A C 1
ATOM 831 O O . PRO A 1 106 ? -11.288 4.536 16.671 1.00 95.19 106 PRO A O 1
ATOM 834 N N . TRP A 1 107 ? -9.176 5.020 17.286 1.00 97.75 107 TRP A N 1
ATOM 835 C CA . TRP A 1 107 ? -8.523 3.902 16.605 1.00 97.75 107 TRP A CA 1
ATOM 836 C C . TRP A 1 107 ? -8.298 2.723 17.555 1.00 97.75 107 TRP A C 1
ATOM 838 O O . TRP A 1 107 ? -7.769 2.897 18.656 1.00 97.75 107 TRP A O 1
ATOM 848 N N . THR A 1 108 ? -8.637 1.513 17.114 1.00 97.94 108 THR A N 1
ATOM 849 C CA . THR A 1 108 ? -8.316 0.257 17.814 1.00 97.94 108 THR A CA 1
ATOM 850 C C . THR A 1 108 ? -7.190 -0.491 17.103 1.00 97.94 108 THR A C 1
ATOM 852 O O . THR A 1 108 ? -7.004 -0.328 15.903 1.00 97.94 108 THR A O 1
ATOM 855 N N . HIS A 1 109 ? -6.424 -1.309 17.832 1.00 98.06 109 HIS A N 1
ATOM 856 C CA . HIS A 1 109 ? -5.270 -2.052 17.300 1.00 98.06 109 HIS A CA 1
ATOM 857 C C . HIS A 1 109 ? -5.431 -3.551 17.571 1.00 98.06 109 HIS A C 1
ATOM 859 O O . HIS A 1 109 ? -4.890 -4.042 18.564 1.00 98.06 109 HIS A O 1
ATOM 865 N N . PRO A 1 110 ? -6.166 -4.299 16.729 1.00 97.69 110 PRO A N 1
ATOM 866 C CA . PRO A 1 110 ? -6.546 -5.684 17.026 1.00 97.69 110 PRO A CA 1
ATOM 867 C C . PRO A 1 110 ? -5.339 -6.619 17.166 1.00 97.69 110 PRO A C 1
ATOM 869 O O . PRO A 1 110 ? -5.356 -7.533 17.983 1.00 97.69 110 PRO A O 1
ATOM 872 N N . MET A 1 111 ? -4.248 -6.358 16.442 1.00 97.12 111 MET A N 1
ATOM 873 C CA . MET A 1 111 ? -3.033 -7.163 16.563 1.00 97.12 111 MET A CA 1
ATOM 874 C C . MET A 1 111 ? -2.232 -6.892 17.842 1.00 97.12 111 MET A C 1
ATOM 876 O O . MET A 1 111 ? -1.309 -7.644 18.122 1.00 97.12 111 MET A O 1
ATOM 880 N N . ALA A 1 112 ? -2.505 -5.820 18.596 1.00 94.44 112 ALA A N 1
ATOM 881 C CA . ALA A 1 112 ? -1.804 -5.489 19.846 1.00 94.44 112 ALA A CA 1
ATOM 882 C C . ALA A 1 112 ? -0.253 -5.549 19.763 1.00 94.44 112 ALA A C 1
ATOM 884 O O . ALA A 1 112 ? 0.433 -5.882 20.727 1.00 94.44 112 ALA A O 1
ATOM 885 N N . GLY A 1 113 ? 0.320 -5.234 18.592 1.00 89.44 113 GLY A N 1
ATOM 886 C CA . GLY A 1 113 ? 1.763 -5.317 18.314 1.00 89.44 113 GLY A CA 1
ATOM 887 C C . GLY A 1 113 ? 2.229 -6.605 17.615 1.00 89.44 113 GLY A C 1
ATOM 888 O O . GLY A 1 113 ? 3.327 -6.614 17.057 1.00 89.44 113 GLY A O 1
ATOM 889 N N . ASN A 1 114 ? 1.386 -7.637 17.537 1.00 94.50 114 ASN A N 1
ATOM 890 C CA . ASN A 1 114 ? 1.664 -8.914 16.860 1.00 94.50 114 ASN A CA 1
ATOM 891 C C . ASN A 1 114 ? 1.739 -8.800 15.332 1.00 94.50 114 ASN A C 1
ATOM 893 O O . ASN A 1 114 ? 2.207 -9.724 14.672 1.00 94.50 114 ASN A O 1
ATOM 897 N N . MET A 1 115 ? 1.374 -7.643 14.764 1.00 96.00 115 MET A N 1
ATOM 898 C CA . MET A 1 115 ? 1.681 -7.316 13.368 1.00 96.00 115 MET A CA 1
ATOM 899 C C . MET A 1 115 ? 3.165 -7.495 13.073 1.00 96.00 115 MET A C 1
ATOM 901 O O . MET A 1 115 ? 3.531 -7.903 11.974 1.00 96.00 115 MET A O 1
ATOM 905 N N . GLY A 1 116 ? 4.015 -7.192 14.056 1.00 94.75 116 GLY A N 1
ATOM 906 C CA . GLY A 1 116 ? 5.447 -7.107 13.866 1.00 94.75 116 GLY A CA 1
ATOM 907 C C . GLY A 1 116 ? 5.846 -5.886 13.041 1.00 94.75 116 GLY A C 1
ATOM 908 O O . GLY A 1 116 ? 5.055 -4.999 12.722 1.00 94.75 116 GLY A O 1
ATOM 909 N N . GLN A 1 117 ? 7.132 -5.836 12.720 1.00 95.56 117 GLN A N 1
ATOM 910 C CA . GLN A 1 117 ? 7.710 -4.762 11.931 1.00 95.56 117 GLN A CA 1
ATOM 911 C C . GLN A 1 117 ? 7.475 -5.026 10.440 1.00 95.56 117 GLN A C 1
ATOM 913 O O . GLN A 1 117 ? 7.936 -6.051 9.930 1.00 95.56 117 GLN A O 1
ATOM 918 N N . ARG A 1 118 ? 6.781 -4.120 9.744 1.00 96.44 118 ARG A N 1
ATOM 919 C CA . ARG A 1 118 ? 6.387 -4.272 8.333 1.00 96.44 118 ARG A CA 1
ATOM 920 C C . ARG A 1 118 ? 6.704 -3.000 7.538 1.00 96.44 118 ARG A C 1
ATOM 922 O O . ARG A 1 118 ? 6.238 -1.925 7.909 1.00 96.44 118 ARG A O 1
ATOM 929 N N . HIS A 1 119 ? 7.531 -3.093 6.494 1.00 95.75 119 HIS A N 1
ATOM 930 C CA . HIS A 1 119 ? 7.698 -2.008 5.522 1.00 95.75 119 HIS A CA 1
ATOM 931 C C . HIS A 1 119 ? 6.579 -2.092 4.485 1.00 95.75 119 HIS A C 1
ATOM 933 O O . HIS A 1 119 ? 6.281 -3.190 4.017 1.00 95.75 119 HIS A O 1
ATOM 939 N N . ASP A 1 120 ? 5.979 -0.946 4.163 1.00 95.62 120 ASP A N 1
ATOM 940 C CA . ASP A 1 120 ? 4.858 -0.786 3.223 1.00 95.62 120 ASP A CA 1
ATOM 941 C C . ASP A 1 120 ? 3.799 -1.886 3.314 1.00 95.62 120 ASP A C 1
ATOM 943 O O . ASP A 1 120 ? 3.603 -2.648 2.365 1.00 95.62 120 ASP A O 1
ATOM 947 N N . PRO A 1 121 ? 3.161 -2.040 4.486 1.00 96.88 121 PRO A N 1
ATOM 948 C CA . PRO A 1 121 ? 2.089 -3.000 4.617 1.00 96.88 121 PRO A CA 1
ATOM 949 C C . PRO A 1 121 ? 0.902 -2.631 3.717 1.00 96.88 121 PRO A C 1
ATOM 951 O O . PRO A 1 121 ? 0.501 -1.472 3.680 1.00 96.88 121 PRO A O 1
ATOM 954 N N . SER A 1 122 ? 0.295 -3.631 3.082 1.00 96.50 122 SER A N 1
ATOM 955 C CA . SER A 1 122 ? -0.947 -3.502 2.309 1.00 96.50 122 SER A CA 1
ATOM 956 C C . SER A 1 122 ? -1.917 -4.620 2.692 1.00 96.50 122 SER A C 1
ATOM 958 O O . SER A 1 122 ? -1.487 -5.705 3.090 1.00 96.50 122 SER A O 1
ATOM 960 N N . ILE A 1 123 ? -3.223 -4.363 2.614 1.00 97.31 123 ILE A N 1
ATOM 961 C CA . ILE A 1 123 ? -4.261 -5.367 2.876 1.00 97.31 123 ILE A CA 1
ATOM 962 C C . ILE A 1 123 ? -4.901 -5.769 1.556 1.00 97.31 123 ILE A C 1
ATOM 964 O O . ILE A 1 123 ? -5.263 -4.925 0.743 1.00 97.31 123 ILE A O 1
ATOM 968 N N . PHE A 1 124 ? -5.104 -7.069 1.380 1.00 97.56 124 PHE A N 1
ATOM 969 C CA . PHE A 1 124 ? -5.919 -7.617 0.308 1.00 97.56 124 PHE A CA 1
ATOM 970 C C . PHE A 1 124 ? -7.021 -8.491 0.910 1.00 97.56 124 PHE A C 1
ATOM 972 O O . PHE A 1 124 ? -6.743 -9.328 1.766 1.00 97.56 124 PHE A O 1
ATOM 979 N N . THR A 1 125 ? -8.265 -8.288 0.478 1.00 97.19 125 THR A N 1
ATOM 980 C CA . THR A 1 125 ? -9.396 -9.162 0.828 1.00 97.19 125 THR A CA 1
ATOM 981 C C . THR A 1 125 ? -9.757 -9.964 -0.413 1.00 97.19 125 THR A C 1
ATOM 983 O O . THR A 1 125 ? -10.038 -9.369 -1.453 1.00 97.19 125 THR A O 1
ATOM 986 N N . ASP A 1 126 ? -9.694 -11.288 -0.313 1.00 97.44 126 ASP A N 1
ATOM 987 C CA . ASP A 1 126 ? -10.041 -12.189 -1.409 1.00 97.44 126 ASP A CA 1
ATOM 988 C C . ASP A 1 126 ? -11.562 -12.388 -1.512 1.00 97.44 126 ASP A C 1
ATOM 990 O O . ASP A 1 126 ? -12.321 -12.001 -0.622 1.00 97.44 126 ASP A O 1
ATOM 994 N N . ASP A 1 127 ? -12.009 -13.015 -2.599 1.00 95.94 127 ASP A N 1
ATOM 995 C CA . ASP A 1 127 ? -13.431 -13.232 -2.893 1.00 95.94 127 ASP A CA 1
ATOM 996 C C . ASP A 1 127 ? -14.134 -14.110 -1.840 1.00 95.94 127 ASP A C 1
ATOM 998 O O . ASP A 1 127 ? -15.350 -14.029 -1.681 1.00 95.94 127 ASP A O 1
ATOM 1002 N N . ASP A 1 128 ? -13.383 -14.947 -1.117 1.00 95.88 128 ASP A N 1
ATOM 1003 C CA . ASP A 1 128 ? -13.893 -15.791 -0.030 1.00 95.88 128 ASP A CA 1
ATOM 1004 C C . ASP A 1 128 ? -13.936 -15.077 1.337 1.00 95.88 128 ASP A C 1
ATOM 1006 O O . ASP A 1 128 ? -14.331 -15.675 2.336 1.00 95.88 128 ASP A O 1
ATOM 1010 N N . GLY A 1 129 ? -13.549 -13.798 1.389 1.00 96.12 129 GLY A N 1
ATOM 1011 C CA . GLY A 1 129 ? -13.484 -12.995 2.609 1.00 96.12 129 GLY A CA 1
ATOM 1012 C C . GLY A 1 129 ? -12.174 -13.132 3.391 1.00 96.12 129 GLY A C 1
ATOM 1013 O O . GLY A 1 129 ? -11.957 -12.371 4.343 1.00 96.12 129 GLY A O 1
ATOM 1014 N N . THR A 1 130 ? -11.272 -14.033 2.986 1.00 97.94 130 THR A N 1
ATOM 1015 C CA . THR A 1 130 ? -9.954 -14.171 3.609 1.00 97.94 130 THR A CA 1
ATOM 1016 C C . THR A 1 130 ? -9.153 -12.898 3.395 1.00 97.94 130 THR A C 1
ATOM 1018 O O . THR A 1 130 ? -9.020 -12.378 2.283 1.00 97.94 130 THR A O 1
ATOM 1021 N N . ARG A 1 131 ? -8.573 -12.393 4.481 1.00 98.25 131 ARG A N 1
ATOM 1022 C CA . ARG A 1 131 ? -7.726 -11.205 4.449 1.00 98.25 131 ARG A CA 1
ATOM 1023 C C . ARG A 1 131 ? -6.273 -11.586 4.518 1.00 98.25 131 ARG A C 1
ATOM 1025 O O . ARG A 1 131 ? -5.871 -12.392 5.349 1.00 98.25 131 ARG A O 1
ATOM 1032 N N . TYR A 1 132 ? -5.483 -10.924 3.698 1.00 98.50 132 TYR A N 1
ATOM 1033 C CA . TYR A 1 132 ? -4.049 -11.085 3.641 1.00 98.50 132 TYR A CA 1
ATOM 1034 C C . TYR A 1 132 ? -3.377 -9.754 3.925 1.00 98.50 132 TYR A C 1
ATOM 1036 O O . TYR A 1 132 ? -3.819 -8.706 3.453 1.00 98.50 132 TYR A O 1
ATOM 1044 N N . LEU A 1 133 ? -2.288 -9.811 4.682 1.00 98.38 133 LEU A N 1
ATOM 1045 C CA . LEU A 1 133 ? -1.360 -8.702 4.811 1.00 98.38 133 LEU A CA 1
ATOM 1046 C C . LEU A 1 133 ? -0.171 -8.958 3.884 1.00 98.38 133 LEU A C 1
ATOM 1048 O O . LEU A 1 133 ? 0.393 -10.052 3.908 1.00 98.38 133 LEU A O 1
ATOM 1052 N N . LEU A 1 134 ? 0.219 -7.949 3.111 1.00 97.69 134 LEU A N 1
ATOM 1053 C CA . LEU A 1 134 ? 1.429 -7.923 2.293 1.00 97.69 134 LEU A CA 1
ATOM 1054 C C . LEU A 1 134 ? 2.446 -6.954 2.897 1.00 97.69 134 LEU A C 1
ATOM 1056 O O . LEU A 1 134 ? 2.029 -5.988 3.527 1.00 97.69 134 LEU A O 1
ATOM 1060 N N . TRP A 1 135 ? 3.752 -7.203 2.747 1.00 96.81 135 TRP A N 1
ATOM 1061 C CA . TRP A 1 135 ? 4.818 -6.294 3.212 1.00 96.81 135 TRP A CA 1
ATOM 1062 C C . TRP A 1 135 ? 6.204 -6.642 2.639 1.00 96.81 135 TRP A C 1
ATOM 1064 O O . TRP A 1 135 ? 6.399 -7.715 2.069 1.00 96.81 135 TRP A O 1
ATOM 1074 N N . ASP A 1 136 ? 7.193 -5.756 2.844 1.00 93.56 136 ASP A N 1
ATOM 1075 C CA . ASP A 1 136 ? 8.633 -5.950 2.546 1.00 93.56 136 ASP A CA 1
ATOM 1076 C C . ASP A 1 136 ? 8.949 -6.454 1.111 1.00 93.56 136 ASP A C 1
ATOM 1078 O O . ASP A 1 136 ? 10.034 -6.981 0.865 1.00 93.56 136 ASP A O 1
ATOM 1082 N N . ASN A 1 137 ? 8.014 -6.312 0.165 1.00 88.25 137 ASN A N 1
ATOM 1083 C CA . ASN A 1 137 ? 8.166 -6.628 -1.257 1.00 88.25 137 ASN A CA 1
ATOM 1084 C C . ASN A 1 137 ? 8.918 -7.961 -1.545 1.00 88.25 137 ASN A C 1
ATOM 1086 O O . ASN A 1 137 ? 10.062 -7.987 -2.002 1.00 88.25 137 ASN A O 1
ATOM 1090 N N . THR A 1 138 ? 8.318 -9.129 -1.293 1.00 87.06 138 THR A N 1
ATOM 1091 C CA . THR A 1 138 ? 6.865 -9.347 -1.246 1.00 87.06 138 THR A CA 1
ATOM 1092 C C . THR A 1 138 ? 6.493 -10.572 -0.408 1.00 87.06 138 THR A C 1
ATOM 1094 O O . THR A 1 138 ? 6.383 -11.697 -0.894 1.00 87.06 138 THR A O 1
ATOM 1097 N N . PHE A 1 139 ? 6.363 -10.360 0.899 1.00 97.31 139 PHE A N 1
ATOM 1098 C CA . PHE A 1 139 ? 5.752 -11.345 1.783 1.00 97.31 139 PHE A CA 1
ATOM 1099 C C . PHE A 1 139 ? 4.244 -11.172 1.798 1.00 97.31 139 PHE A C 1
ATOM 1101 O O . PHE A 1 139 ? 3.749 -10.048 1.748 1.00 97.31 139 PHE A O 1
ATOM 1108 N N . ILE A 1 140 ? 3.542 -12.289 1.941 1.00 98.38 140 ILE A N 1
ATOM 1109 C CA . ILE A 1 140 ? 2.109 -12.333 2.183 1.00 98.38 140 ILE A CA 1
ATOM 1110 C C . ILE A 1 140 ? 1.797 -13.366 3.264 1.00 98.38 140 ILE A C 1
ATOM 1112 O O . ILE A 1 140 ? 2.367 -14.458 3.266 1.00 98.38 140 ILE A O 1
ATOM 1116 N N . ALA A 1 141 ? 0.881 -13.034 4.172 1.00 98.56 141 ALA A N 1
ATOM 1117 C CA . ALA A 1 141 ? 0.325 -13.984 5.131 1.00 98.56 141 ALA A CA 1
ATOM 1118 C C . ALA A 1 141 ? -1.176 -13.739 5.347 1.00 98.56 141 ALA A C 1
ATOM 1120 O O . ALA A 1 141 ? -1.594 -12.576 5.407 1.00 98.56 141 ALA A O 1
ATOM 1121 N N . PRO A 1 142 ? -1.984 -14.804 5.487 1.00 98.69 142 PRO A N 1
ATOM 1122 C CA . PRO A 1 142 ? -3.389 -14.681 5.851 1.00 98.69 142 PRO A CA 1
ATOM 1123 C C . PRO A 1 142 ? -3.542 -14.235 7.312 1.00 98.69 142 PRO A C 1
ATOM 1125 O O . PRO A 1 142 ? -2.772 -14.636 8.189 1.00 98.69 142 PRO A O 1
ATOM 1128 N N . LEU A 1 143 ? -4.549 -13.408 7.566 1.00 98.69 143 LEU A N 1
ATOM 1129 C CA . LEU A 1 143 ? -4.997 -12.969 8.884 1.00 98.69 143 LEU A CA 1
ATOM 1130 C C . LEU A 1 143 ? -6.221 -13.784 9.307 1.00 98.69 143 LEU A C 1
ATOM 1132 O O . LEU A 1 143 ? -7.005 -14.220 8.468 1.00 98.69 143 LEU A O 1
ATOM 1136 N N . ASN A 1 144 ? -6.416 -13.954 10.613 1.00 98.31 144 ASN A N 1
ATOM 1137 C CA . ASN A 1 144 ? -7.676 -14.483 11.132 1.00 98.31 144 ASN A CA 1
ATOM 1138 C C . ASN A 1 144 ? -8.806 -13.441 11.014 1.00 98.31 144 ASN A C 1
ATOM 1140 O O . ASN A 1 144 ? -8.547 -12.239 10.923 1.00 98.31 144 ASN A O 1
ATOM 1144 N N . ASP A 1 145 ? -10.062 -13.883 11.096 1.00 97.06 145 ASP A N 1
ATOM 1145 C CA . ASP A 1 145 ? -11.234 -13.010 10.920 1.00 97.06 145 ASP A CA 1
ATOM 1146 C C . ASP A 1 145 ? -11.284 -11.852 11.921 1.00 97.06 145 ASP A C 1
ATOM 1148 O O . ASP A 1 145 ? -11.773 -10.767 11.611 1.00 97.06 145 ASP A O 1
ATOM 1152 N N . SER A 1 146 ? -10.767 -12.058 13.133 1.00 96.94 146 SER A N 1
ATOM 1153 C CA . SER A 1 146 ? -10.706 -11.031 14.180 1.00 96.94 146 SER A CA 1
ATOM 1154 C C . SER A 1 146 ? -9.580 -10.007 13.981 1.00 96.94 146 SER A C 1
ATOM 1156 O O . SER A 1 146 ? -9.515 -9.027 14.719 1.00 96.94 146 SER A O 1
ATOM 1158 N N . LEU A 1 147 ? -8.704 -10.215 12.990 1.00 98.06 147 LEU A N 1
ATOM 1159 C CA . LEU A 1 147 ? -7.517 -9.404 12.700 1.00 98.06 147 LEU A CA 1
ATOM 1160 C C . LEU A 1 147 ? -6.534 -9.306 13.876 1.00 98.06 147 LEU A C 1
ATOM 1162 O O . LEU A 1 147 ? -5.811 -8.321 14.014 1.00 98.06 147 LEU A O 1
ATOM 1166 N N . THR A 1 148 ? -6.501 -10.328 14.731 1.00 98.00 148 THR A N 1
ATOM 1167 C CA . THR A 1 148 ? -5.644 -10.371 15.930 1.00 98.00 148 THR A CA 1
ATOM 1168 C C . THR A 1 148 ? -4.318 -11.092 15.694 1.00 98.00 148 THR A C 1
ATOM 1170 O O . THR A 1 148 ? -3.381 -10.936 16.480 1.00 98.00 148 THR A O 1
ATOM 1173 N N . GLY A 1 149 ? -4.203 -11.852 14.602 1.00 98.31 149 GLY A N 1
ATOM 1174 C CA . GLY A 1 149 ? -2.995 -12.596 14.263 1.00 98.31 149 GLY A CA 1
ATOM 1175 C C . GLY A 1 149 ? -3.043 -13.244 12.883 1.00 98.31 149 GLY A C 1
ATOM 1176 O O . GLY A 1 149 ? -4.081 -13.259 12.217 1.00 98.31 149 GLY A O 1
ATOM 1177 N N . TYR A 1 150 ? -1.893 -13.776 12.474 1.00 98.62 150 TYR A N 1
ATOM 1178 C CA . TYR A 1 150 ? -1.730 -14.541 11.240 1.00 98.62 150 TYR A CA 1
ATOM 1179 C C . TYR A 1 150 ? -2.204 -15.989 11.426 1.00 98.62 150 TYR A C 1
ATOM 1181 O O . TYR A 1 150 ? -2.078 -16.541 12.519 1.00 98.62 150 TYR A O 1
ATOM 1189 N N . THR A 1 151 ? -2.726 -16.610 10.368 1.00 98.56 151 THR A N 1
ATOM 1190 C CA . THR A 1 151 ? -3.177 -18.019 10.383 1.00 98.56 151 THR A CA 1
ATOM 1191 C C . THR A 1 151 ? -2.204 -18.980 9.703 1.00 98.56 151 THR A C 1
ATOM 1193 O O . THR A 1 151 ? -2.387 -20.192 9.785 1.00 98.56 151 THR A O 1
ATOM 1196 N N . ALA A 1 152 ? -1.158 -18.460 9.061 1.00 98.31 152 ALA A N 1
ATOM 1197 C CA . ALA A 1 152 ? -0.078 -19.239 8.474 1.00 98.31 152 ALA A CA 1
ATOM 1198 C C . ALA A 1 152 ? 1.227 -18.432 8.454 1.00 98.31 152 ALA A C 1
ATOM 1200 O O . ALA A 1 152 ? 1.215 -17.202 8.563 1.00 98.31 152 ALA A O 1
ATOM 1201 N N . GLU A 1 153 ? 2.345 -19.137 8.276 1.00 97.88 153 GLU A N 1
ATOM 1202 C CA . GLU A 1 153 ? 3.646 -18.513 8.042 1.00 97.88 153 GLU A CA 1
ATOM 1203 C C . GLU A 1 153 ? 3.642 -17.692 6.741 1.00 97.88 153 GLU A C 1
ATOM 1205 O O . GLU A 1 153 ? 2.982 -18.070 5.765 1.00 97.88 153 GLU A O 1
ATOM 1210 N N . PRO A 1 154 ? 4.381 -16.570 6.697 1.00 98.00 154 PRO A N 1
ATOM 1211 C CA . PRO A 1 154 ? 4.453 -15.744 5.508 1.00 98.00 154 PRO A CA 1
ATOM 1212 C C . PRO A 1 154 ? 5.174 -16.457 4.368 1.00 98.00 154 PRO A C 1
ATOM 1214 O O . PRO A 1 154 ? 6.226 -17.068 4.554 1.00 98.00 154 PRO A O 1
ATOM 1217 N N . VAL A 1 155 ? 4.651 -16.294 3.157 1.00 97.94 155 VAL A N 1
ATOM 1218 C CA . VAL A 1 155 ? 5.276 -16.794 1.928 1.00 97.94 155 VAL A CA 1
ATOM 1219 C C . VAL A 1 155 ? 5.765 -15.633 1.074 1.00 97.94 155 VAL A C 1
ATOM 1221 O O . VAL A 1 155 ? 5.170 -14.556 1.086 1.00 97.94 155 VAL A O 1
ATOM 1224 N N . ARG A 1 156 ? 6.854 -15.842 0.325 1.00 96.56 156 ARG A N 1
ATOM 1225 C CA . ARG A 1 156 ? 7.283 -14.899 -0.715 1.00 96.56 156 ARG A CA 1
ATOM 1226 C C . ARG A 1 156 ? 6.577 -15.208 -2.029 1.00 96.56 156 ARG A C 1
ATOM 1228 O O . ARG A 1 156 ? 6.559 -16.361 -2.451 1.00 96.56 156 ARG A O 1
ATOM 1235 N N . ILE A 1 157 ? 6.051 -14.178 -2.684 1.00 97.06 157 ILE A N 1
ATOM 1236 C CA . ILE A 1 157 ? 5.332 -14.275 -3.967 1.00 97.06 157 ILE A CA 1
ATOM 1237 C C . ILE A 1 157 ? 6.085 -13.573 -5.106 1.00 97.06 157 ILE A C 1
ATOM 1239 O O . ILE A 1 157 ? 5.546 -12.752 -5.847 1.00 97.06 157 ILE A O 1
ATOM 1243 N N . ASP A 1 158 ? 7.377 -13.873 -5.217 1.00 96.62 158 ASP A N 1
ATOM 1244 C CA . ASP A 1 158 ? 8.246 -13.286 -6.234 1.00 96.62 158 ASP A CA 1
ATOM 1245 C C . ASP A 1 158 ? 7.842 -13.716 -7.665 1.00 96.62 158 ASP A C 1
ATOM 1247 O O . ASP A 1 158 ? 7.359 -14.836 -7.867 1.00 96.62 158 ASP A O 1
ATOM 1251 N N . PRO A 1 159 ? 8.029 -12.849 -8.681 1.00 97.12 159 PRO A N 1
ATOM 1252 C CA . PRO A 1 159 ? 7.786 -13.204 -10.075 1.00 97.12 159 PRO A CA 1
ATOM 1253 C C . PRO A 1 159 ? 8.735 -14.299 -10.573 1.00 97.12 159 PRO A C 1
ATOM 1255 O O . PRO A 1 159 ? 9.898 -14.374 -10.181 1.00 97.12 159 PRO A O 1
ATOM 1258 N N . ALA A 1 160 ? 8.258 -15.106 -11.521 1.00 97.12 160 ALA A N 1
ATOM 1259 C CA . ALA A 1 160 ? 9.105 -16.063 -12.221 1.00 97.12 160 ALA A CA 1
ATOM 1260 C C . ALA A 1 160 ? 10.196 -15.377 -13.064 1.00 97.12 160 ALA A C 1
ATOM 1262 O O . ALA A 1 160 ? 10.028 -14.267 -13.580 1.00 97.12 160 ALA A O 1
ATOM 1263 N N . GLY A 1 161 ? 11.292 -16.109 -13.274 1.00 94.44 161 GLY A N 1
ATOM 1264 C CA . GLY A 1 161 ? 12.451 -15.647 -14.031 1.00 94.44 161 GLY A CA 1
ATOM 1265 C C . GLY A 1 161 ? 13.389 -14.765 -13.210 1.00 94.44 161 GLY A C 1
ATOM 1266 O O . GLY A 1 161 ? 13.234 -14.585 -12.003 1.00 94.44 161 GLY A O 1
ATOM 1267 N N . SER A 1 162 ? 14.401 -14.224 -13.876 1.00 94.06 162 SER A N 1
ATOM 1268 C CA . SER A 1 162 ? 15.382 -13.324 -13.277 1.00 94.06 162 SER A CA 1
ATOM 1269 C C . SER A 1 162 ? 15.784 -12.246 -14.273 1.00 94.06 162 SER A C 1
ATOM 1271 O O . SER A 1 162 ? 15.659 -12.426 -15.483 1.00 94.06 162 SER A O 1
ATOM 1273 N N . ARG A 1 163 ? 16.314 -11.138 -13.765 1.00 92.06 163 ARG A N 1
ATOM 1274 C CA . ARG A 1 163 ? 16.961 -10.083 -14.557 1.00 92.06 163 ARG A CA 1
ATOM 1275 C C . ARG A 1 163 ? 18.301 -9.707 -13.920 1.00 92.06 163 ARG A C 1
ATOM 1277 O O . ARG A 1 163 ? 18.446 -9.943 -12.722 1.00 92.06 163 ARG A O 1
ATOM 1284 N N . PRO A 1 164 ? 19.252 -9.110 -14.655 1.00 92.00 164 PRO A N 1
ATOM 1285 C CA . PRO A 1 164 ? 20.436 -8.520 -14.041 1.00 92.00 164 PRO A CA 1
ATOM 1286 C C . PRO A 1 164 ? 20.033 -7.406 -13.071 1.00 92.00 164 PRO A C 1
ATOM 1288 O O . PRO A 1 164 ? 19.235 -6.531 -13.422 1.00 92.00 164 PRO A O 1
ATOM 1291 N N . GLY A 1 165 ? 20.550 -7.469 -11.850 1.00 92.50 165 GLY A N 1
ATOM 1292 C CA . GLY A 1 165 ? 20.458 -6.404 -10.865 1.00 92.50 165 GLY A CA 1
ATOM 1293 C C . GLY A 1 165 ? 21.525 -5.327 -11.079 1.00 92.50 165 GLY A C 1
ATOM 1294 O O . GLY A 1 165 ? 22.319 -5.408 -12.015 1.00 92.50 165 GLY A O 1
ATOM 1295 N N . PRO A 1 166 ? 21.565 -4.310 -10.203 1.00 90.00 166 PRO A N 1
ATOM 1296 C CA . PRO A 1 166 ? 22.554 -3.234 -10.255 1.00 90.00 166 PRO A CA 1
ATOM 1297 C C . PRO A 1 166 ? 24.024 -3.656 -10.226 1.00 90.00 166 PRO A C 1
ATOM 1299 O O . PRO A 1 166 ? 24.875 -2.903 -10.685 1.00 90.00 166 PRO A O 1
ATOM 1302 N N . ASP A 1 167 ? 24.314 -4.811 -9.632 1.00 92.81 167 ASP A N 1
ATOM 1303 C CA . ASP A 1 167 ? 25.646 -5.398 -9.486 1.00 92.81 167 ASP A CA 1
ATOM 1304 C C . ASP A 1 167 ? 25.861 -6.585 -10.443 1.00 92.81 167 ASP A C 1
ATOM 1306 O O . ASP A 1 167 ? 26.659 -7.476 -10.156 1.00 92.81 167 ASP A O 1
ATOM 1310 N N . ASP A 1 168 ? 25.089 -6.629 -11.535 1.00 89.94 168 ASP A N 1
ATOM 1311 C CA . ASP A 1 168 ? 25.033 -7.700 -12.538 1.00 89.94 168 ASP A CA 1
ATOM 1312 C C . ASP A 1 168 ? 24.647 -9.089 -11.995 1.00 89.94 168 ASP A C 1
ATOM 1314 O O . ASP A 1 168 ? 24.596 -10.068 -12.747 1.00 89.94 168 ASP A O 1
ATOM 1318 N N . LYS A 1 169 ? 24.285 -9.204 -10.710 1.00 94.69 169 LYS A N 1
ATOM 1319 C CA . LYS A 1 169 ? 23.767 -10.456 -10.150 1.00 94.69 169 LYS A CA 1
ATOM 1320 C C . LYS A 1 169 ? 22.296 -10.657 -10.516 1.00 94.69 169 LYS A C 1
ATOM 1322 O O . LYS A 1 169 ? 21.528 -9.694 -10.506 1.00 94.69 169 LYS A O 1
ATOM 1327 N N . PRO A 1 170 ? 21.855 -11.895 -10.795 1.00 94.62 170 PRO A N 1
ATOM 1328 C CA . PRO A 1 170 ? 20.448 -12.170 -11.056 1.00 94.62 170 PRO A CA 1
ATOM 1329 C C . PRO A 1 170 ? 19.549 -11.801 -9.866 1.00 94.62 170 PRO A C 1
ATOM 1331 O O . PRO A 1 170 ? 19.793 -12.222 -8.736 1.00 94.62 170 PRO A O 1
ATOM 1334 N N . ILE A 1 171 ? 18.471 -11.065 -10.140 1.00 93.81 171 ILE A N 1
ATOM 1335 C CA . ILE A 1 171 ? 17.408 -10.727 -9.189 1.00 93.81 171 ILE A CA 1
ATOM 1336 C C . ILE A 1 171 ? 16.045 -11.194 -9.710 1.00 93.81 171 ILE A C 1
ATOM 1338 O O . ILE A 1 171 ? 15.731 -11.055 -10.897 1.00 93.81 171 ILE A O 1
ATOM 1342 N N . SER A 1 172 ? 15.215 -11.703 -8.800 1.00 92.44 172 SER A N 1
ATOM 1343 C CA . SER A 1 172 ? 13.880 -12.248 -9.107 1.00 92.44 172 SER A CA 1
ATOM 1344 C C . SER A 1 172 ? 12.746 -11.570 -8.342 1.00 92.44 172 SER A C 1
ATOM 1346 O O . SER A 1 172 ? 11.597 -11.922 -8.535 1.00 92.44 172 SER A O 1
ATOM 1348 N N . HIS A 1 173 ? 13.020 -10.567 -7.508 1.00 93.12 173 HIS A N 1
ATOM 1349 C CA . HIS A 1 173 ? 11.966 -9.799 -6.836 1.00 93.12 173 HIS A CA 1
ATOM 1350 C C . HIS A 1 173 ? 11.224 -8.844 -7.789 1.00 93.12 173 HIS A C 1
ATOM 1352 O O . HIS A 1 173 ? 11.782 -8.372 -8.787 1.00 93.12 173 HIS A O 1
ATOM 1358 N N . ILE A 1 174 ? 9.972 -8.505 -7.471 1.00 94.94 174 ILE A N 1
ATOM 1359 C CA . ILE A 1 174 ? 9.159 -7.577 -8.278 1.00 94.94 174 ILE A CA 1
ATOM 1360 C C . ILE A 1 174 ? 9.771 -6.161 -8.342 1.00 94.94 174 ILE A C 1
ATOM 1362 O O . ILE A 1 174 ? 9.679 -5.481 -9.367 1.00 94.94 174 ILE A O 1
ATOM 1366 N N . GLY A 1 175 ? 10.459 -5.748 -7.273 1.00 93.38 175 GLY A N 1
ATOM 1367 C CA . GLY A 1 175 ? 11.067 -4.431 -7.099 1.00 93.38 175 GLY A CA 1
ATOM 1368 C C . GLY A 1 175 ? 11.646 -4.263 -5.691 1.00 93.38 175 GLY A C 1
ATOM 1369 O O . GLY A 1 175 ? 11.974 -5.256 -5.045 1.00 93.38 175 GLY A O 1
ATOM 1370 N N . HIS A 1 176 ? 11.694 -3.039 -5.165 1.00 91.62 176 HIS A N 1
ATOM 1371 C CA . HIS A 1 176 ? 12.210 -2.763 -3.816 1.00 91.62 176 HIS A CA 1
ATOM 1372 C C . HIS A 1 176 ? 11.138 -2.411 -2.775 1.00 91.62 176 HIS A C 1
ATOM 1374 O O . HIS A 1 176 ? 11.404 -2.609 -1.594 1.00 91.62 176 HIS A O 1
ATOM 1380 N N . GLU A 1 177 ? 9.952 -1.924 -3.165 1.00 92.56 177 GLU A N 1
ATOM 1381 C CA . GLU A 1 177 ? 8.949 -1.446 -2.196 1.00 92.56 177 GLU A CA 1
ATOM 1382 C C . GLU A 1 177 ? 7.508 -1.387 -2.752 1.00 92.56 177 GLU A C 1
ATOM 1384 O O . GLU A 1 177 ? 7.278 -1.743 -3.914 1.00 92.56 177 GLU A O 1
ATOM 1389 N N . GLY A 1 178 ? 6.543 -0.957 -1.925 1.00 91.31 178 GLY A N 1
ATOM 1390 C CA . GLY A 1 178 ? 5.146 -0.726 -2.329 1.00 91.31 178 GLY A CA 1
ATOM 1391 C C . GLY A 1 178 ? 4.406 -1.974 -2.823 1.00 91.31 178 GLY A C 1
ATOM 1392 O O . GLY A 1 178 ? 3.769 -1.938 -3.875 1.00 91.31 178 GLY A O 1
ATOM 1393 N N . ALA A 1 179 ? 4.548 -3.093 -2.108 1.00 91.25 179 ALA A N 1
ATOM 1394 C CA . ALA A 1 179 ? 3.897 -4.351 -2.458 1.00 91.25 179 ALA A CA 1
ATOM 1395 C C . ALA A 1 179 ? 2.387 -4.273 -2.210 1.00 91.25 179 ALA A C 1
ATOM 1397 O O . ALA A 1 179 ? 1.952 -4.136 -1.069 1.00 91.25 179 ALA A O 1
ATOM 1398 N N . THR A 1 180 ? 1.587 -4.428 -3.260 1.00 94.19 180 THR A N 1
ATOM 1399 C CA . THR A 1 180 ? 0.126 -4.508 -3.148 1.00 94.19 180 THR A CA 1
ATOM 1400 C C . THR A 1 180 ? -0.427 -5.589 -4.074 1.00 94.19 180 THR A C 1
ATOM 1402 O O . THR A 1 180 ? 0.312 -6.224 -4.839 1.00 94.19 180 THR A O 1
ATOM 1405 N N . MET A 1 181 ? -1.726 -5.849 -3.978 1.00 96.50 181 MET A N 1
ATOM 1406 C CA . MET A 1 181 ? -2.402 -6.855 -4.778 1.00 96.50 181 MET A CA 1
ATOM 1407 C C . MET A 1 181 ? -3.823 -6.436 -5.122 1.00 96.50 181 MET A C 1
ATOM 1409 O O . MET A 1 181 ? -4.546 -5.881 -4.302 1.00 96.50 181 MET A O 1
ATOM 1413 N N . ILE A 1 182 ? -4.223 -6.761 -6.346 1.00 96.62 182 ILE A N 1
ATOM 1414 C CA . ILE A 1 182 ? -5.602 -6.680 -6.822 1.00 96.62 182 ILE A CA 1
ATOM 1415 C C . ILE A 1 182 ? -5.975 -8.007 -7.485 1.00 96.62 182 ILE A C 1
ATOM 1417 O O . ILE A 1 182 ? -5.100 -8.778 -7.890 1.00 96.62 182 ILE A O 1
ATOM 1421 N N . LYS A 1 183 ? -7.273 -8.256 -7.660 1.00 97.00 183 LYS A N 1
ATOM 1422 C CA . LYS A 1 183 ? -7.771 -9.399 -8.430 1.00 97.00 183 LYS A CA 1
ATOM 1423 C C . LYS A 1 183 ? -8.419 -8.919 -9.723 1.00 97.00 183 LYS A C 1
ATOM 1425 O O . LYS A 1 183 ? -9.283 -8.043 -9.704 1.00 97.00 183 LYS A O 1
ATOM 1430 N N . VAL A 1 184 ? -7.994 -9.468 -10.860 1.00 96.00 184 VAL A N 1
ATOM 1431 C CA . VAL A 1 184 ? -8.503 -9.092 -12.189 1.00 96.00 184 VAL A CA 1
ATOM 1432 C C . VAL A 1 184 ? -8.797 -10.349 -12.991 1.00 96.00 184 VAL A C 1
ATOM 1434 O O . VAL A 1 184 ? -7.903 -11.153 -13.236 1.00 96.00 184 VAL A O 1
ATOM 1437 N N . GLY A 1 185 ? -10.056 -10.527 -13.403 1.00 95.00 185 GLY A N 1
ATOM 1438 C CA . GLY A 1 185 ? -10.464 -11.683 -14.209 1.00 95.00 185 GLY A CA 1
ATOM 1439 C C . GLY A 1 185 ? -10.151 -13.026 -13.539 1.00 95.00 185 GLY A C 1
ATOM 1440 O O . GLY A 1 185 ? -9.676 -13.942 -14.202 1.00 95.00 185 GLY A O 1
ATOM 1441 N N . GLY A 1 186 ? -10.330 -13.113 -12.216 1.00 96.62 186 GLY A N 1
ATOM 1442 C CA . GLY A 1 186 ? -10.028 -14.309 -11.421 1.00 96.62 186 GLY A CA 1
ATOM 1443 C C . GLY A 1 186 ? -8.541 -14.544 -11.134 1.00 96.62 186 GLY A C 1
ATOM 1444 O O . GLY A 1 186 ? -8.212 -15.480 -10.415 1.00 96.62 186 GLY A O 1
ATOM 1445 N N . LYS A 1 187 ? -7.640 -13.704 -11.652 1.00 98.44 187 LYS A N 1
ATOM 1446 C CA . LYS A 1 187 ? -6.200 -13.806 -11.399 1.00 98.44 187 LYS A CA 1
ATOM 1447 C C . LYS A 1 187 ? -5.755 -12.838 -10.312 1.00 98.44 187 LYS A C 1
ATOM 1449 O O . LYS A 1 187 ? -6.224 -11.700 -10.263 1.00 98.44 187 LYS A O 1
ATOM 1454 N N . TYR A 1 188 ? -4.788 -13.264 -9.512 1.00 98.62 188 TYR A N 1
ATOM 1455 C CA . TYR A 1 188 ? -4.098 -12.409 -8.553 1.00 98.62 188 TYR A CA 1
ATOM 1456 C C . TYR A 1 188 ? -3.026 -11.615 -9.284 1.00 98.62 188 TYR A C 1
ATOM 1458 O O . TYR A 1 188 ? -2.160 -12.194 -9.939 1.00 98.62 188 TYR A O 1
ATOM 1466 N N . VAL A 1 189 ? -3.101 -10.293 -9.195 1.00 98.25 189 VAL A N 1
ATOM 1467 C CA . VAL A 1 189 ? -2.143 -9.367 -9.790 1.00 98.25 189 VAL A CA 1
ATOM 1468 C C . VAL A 1 189 ? -1.365 -8.737 -8.648 1.00 98.25 189 VAL A C 1
ATOM 1470 O O . VAL A 1 189 ? -1.860 -7.833 -7.974 1.00 98.25 189 VAL A O 1
ATOM 1473 N N . HIS A 1 190 ? -0.154 -9.234 -8.422 1.00 97.75 190 HIS A N 1
ATOM 1474 C CA . HIS A 1 190 ? 0.761 -8.651 -7.452 1.00 97.75 190 HIS A CA 1
ATOM 1475 C C . HIS A 1 190 ? 1.498 -7.488 -8.114 1.00 97.75 190 HIS A C 1
ATOM 1477 O O . HIS A 1 190 ? 2.096 -7.655 -9.178 1.00 97.75 190 HIS A O 1
ATOM 1483 N N . LEU A 1 191 ? 1.437 -6.313 -7.491 1.00 96.88 191 LEU A N 1
ATOM 1484 C CA . LEU A 1 191 ? 2.128 -5.111 -7.933 1.00 96.88 191 LEU A CA 1
ATOM 1485 C C . LEU A 1 191 ? 3.253 -4.750 -6.974 1.00 96.88 191 LEU A C 1
ATOM 1487 O O . LEU A 1 191 ? 3.147 -4.942 -5.763 1.00 96.88 191 LEU A O 1
ATOM 1491 N N . GLY A 1 192 ? 4.314 -4.181 -7.530 1.00 95.69 192 GLY A N 1
ATOM 1492 C CA . GLY A 1 192 ? 5.432 -3.675 -6.754 1.00 95.69 192 GLY A CA 1
ATOM 1493 C C . GLY A 1 192 ? 6.232 -2.641 -7.526 1.00 95.69 192 GLY A C 1
ATOM 1494 O O . GLY A 1 192 ? 6.128 -2.507 -8.750 1.00 95.69 192 GLY A O 1
ATOM 1495 N N . THR A 1 193 ? 7.044 -1.898 -6.788 1.00 94.25 193 THR A N 1
ATOM 1496 C CA . THR A 1 193 ? 7.700 -0.697 -7.296 1.00 94.25 193 THR A CA 1
ATOM 1497 C C . THR A 1 193 ? 9.189 -0.902 -7.474 1.00 94.25 193 THR A C 1
ATOM 1499 O O . THR A 1 193 ? 9.870 -1.419 -6.587 1.00 94.25 193 THR A O 1
ATOM 1502 N N . ALA A 1 194 ? 9.718 -0.467 -8.617 1.00 93.38 194 ALA A N 1
ATOM 1503 C CA . ALA A 1 194 ? 11.155 -0.424 -8.850 1.00 93.38 194 ALA A CA 1
ATOM 1504 C C . ALA A 1 194 ? 11.576 0.848 -9.585 1.00 93.38 194 ALA A C 1
ATOM 1506 O O . ALA A 1 194 ? 10.854 1.360 -10.441 1.00 93.38 194 ALA A O 1
ATOM 1507 N N . TRP A 1 195 ? 12.788 1.321 -9.300 1.00 91.62 195 TRP A N 1
ATOM 1508 C CA . TRP A 1 195 ? 13.472 2.235 -10.207 1.00 91.62 195 TRP A CA 1
ATOM 1509 C C . TRP A 1 195 ? 13.769 1.496 -11.518 1.00 91.62 195 TRP A C 1
ATOM 1511 O O . TRP A 1 195 ? 14.022 0.291 -11.504 1.00 91.62 195 TRP A O 1
ATOM 1521 N N . SER A 1 196 ? 13.736 2.175 -12.665 1.00 90.75 196 SER A N 1
ATOM 1522 C CA . SER A 1 196 ? 13.952 1.545 -13.979 1.00 90.75 196 SER A CA 1
ATOM 1523 C C . SER A 1 196 ? 15.321 0.882 -14.127 1.00 90.75 196 SER A C 1
ATOM 1525 O O . SER A 1 196 ? 15.482 -0.008 -14.955 1.00 90.75 196 SER A O 1
ATOM 1527 N N . THR A 1 197 ? 16.291 1.308 -13.322 1.00 89.62 197 THR A N 1
ATOM 1528 C CA . THR A 1 197 ? 17.647 0.750 -13.267 1.00 89.62 197 THR A CA 1
ATOM 1529 C C . THR A 1 197 ? 17.832 -0.271 -12.138 1.00 89.62 197 THR A C 1
ATOM 1531 O O . THR A 1 197 ? 18.938 -0.768 -11.949 1.00 89.62 197 THR A O 1
ATOM 1534 N N . ASP A 1 198 ? 16.784 -0.530 -11.344 1.00 91.56 198 ASP A N 1
ATOM 1535 C CA . ASP A 1 198 ? 16.827 -1.245 -10.060 1.00 91.56 198 ASP A CA 1
ATOM 1536 C C . ASP A 1 198 ? 17.803 -0.637 -9.020 1.00 91.56 198 ASP A C 1
ATOM 1538 O O . ASP A 1 198 ? 17.928 -1.149 -7.909 1.00 91.56 198 ASP A O 1
ATOM 1542 N N . GLN A 1 199 ? 18.440 0.500 -9.330 1.00 89.06 199 GLN A N 1
ATOM 1543 C CA . GLN A 1 199 ? 19.246 1.294 -8.407 1.00 89.06 199 GLN A CA 1
ATOM 1544 C C . GLN A 1 199 ? 18.378 2.362 -7.753 1.00 89.06 199 GLN A C 1
ATOM 1546 O O . GLN A 1 199 ? 17.673 3.118 -8.424 1.00 89.06 199 GLN A O 1
ATOM 1551 N N . GLY A 1 200 ? 18.448 2.436 -6.424 1.00 86.38 200 GLY A N 1
ATOM 1552 C CA . GLY A 1 200 ? 17.725 3.440 -5.656 1.00 86.38 200 GLY A CA 1
ATOM 1553 C C . GLY A 1 200 ? 18.005 4.846 -6.186 1.00 86.38 200 GLY A C 1
ATOM 1554 O O . GLY A 1 200 ? 19.156 5.265 -6.252 1.00 86.38 200 GLY A O 1
ATOM 1555 N N . ARG A 1 201 ? 16.938 5.578 -6.520 1.00 81.56 201 ARG A N 1
ATOM 1556 C CA . ARG A 1 201 ? 16.978 6.976 -6.983 1.00 81.56 201 ARG A CA 1
ATOM 1557 C C . ARG A 1 201 ? 17.669 7.204 -8.331 1.00 81.56 201 ARG A C 1
ATOM 1559 O O . ARG A 1 201 ? 18.051 8.334 -8.618 1.00 81.56 201 ARG A O 1
ATOM 1566 N N . LYS A 1 202 ? 17.807 6.166 -9.164 1.00 84.94 202 LYS A N 1
ATOM 1567 C CA . LYS A 1 202 ? 18.392 6.280 -10.506 1.00 84.94 202 LYS A CA 1
ATOM 1568 C C . LYS A 1 202 ? 17.401 5.847 -11.593 1.00 84.94 202 LYS A C 1
ATOM 1570 O O . LYS A 1 202 ? 16.921 4.710 -11.605 1.00 84.94 202 LYS A O 1
ATOM 1575 N N . GLY A 1 203 ? 17.108 6.744 -12.532 1.00 86.44 203 GLY A N 1
ATOM 1576 C CA . GLY A 1 203 ? 16.096 6.555 -13.572 1.00 86.44 203 GLY A CA 1
ATOM 1577 C C . GLY A 1 203 ? 14.668 6.865 -13.103 1.00 86.44 203 GLY A C 1
ATOM 1578 O O . GLY A 1 203 ? 14.456 7.700 -12.231 1.00 86.44 203 GLY A O 1
ATOM 1579 N N . SER A 1 204 ? 13.672 6.196 -13.690 1.00 87.75 204 SER A N 1
ATOM 1580 C CA . SER A 1 204 ? 12.243 6.446 -13.415 1.00 87.75 204 SER A CA 1
ATOM 1581 C C . SER A 1 204 ? 11.680 5.502 -12.352 1.00 87.75 204 SER A C 1
ATOM 1583 O O . SER A 1 204 ? 11.998 4.315 -12.345 1.00 87.75 204 SER A O 1
ATOM 1585 N N . TYR A 1 205 ? 10.833 6.014 -11.459 1.00 88.88 205 TYR A N 1
ATOM 1586 C CA . TYR A 1 205 ? 10.214 5.242 -10.379 1.00 88.88 205 TYR A CA 1
ATOM 1587 C C . TYR A 1 205 ? 8.873 4.654 -10.839 1.00 88.88 205 TYR A C 1
ATOM 1589 O O . TYR A 1 205 ? 7.880 5.360 -11.021 1.00 88.88 205 TYR A O 1
ATOM 1597 N N . ASN A 1 206 ? 8.870 3.349 -11.101 1.00 92.50 206 ASN A N 1
ATOM 1598 C CA . ASN A 1 206 ? 7.875 2.697 -11.946 1.00 92.50 206 ASN A CA 1
ATOM 1599 C C . ASN A 1 206 ? 7.104 1.608 -11.215 1.00 92.50 206 ASN A C 1
ATOM 1601 O O . ASN A 1 206 ? 7.604 0.991 -10.273 1.00 92.50 206 ASN A O 1
ATOM 1605 N N . LEU A 1 207 ? 5.915 1.320 -11.738 1.00 95.12 207 LEU A N 1
ATOM 1606 C CA . LEU A 1 207 ? 5.084 0.218 -11.282 1.00 95.12 207 LEU A CA 1
ATOM 1607 C C . LEU A 1 207 ? 5.281 -1.000 -12.182 1.00 95.12 207 LEU A C 1
ATOM 1609 O O . LEU A 1 207 ? 5.285 -0.900 -13.415 1.00 95.12 207 LEU A O 1
ATOM 1613 N N . TYR A 1 208 ? 5.413 -2.159 -11.553 1.00 96.81 208 TYR A N 1
ATOM 1614 C CA . TYR A 1 208 ? 5.503 -3.461 -12.200 1.00 96.81 208 TYR A CA 1
ATOM 1615 C C . TYR A 1 208 ? 4.448 -4.391 -11.617 1.00 96.81 208 TYR A C 1
ATOM 1617 O O . TYR A 1 208 ? 3.948 -4.161 -10.517 1.00 96.81 208 TYR A O 1
ATOM 1625 N N . TYR A 1 209 ? 4.128 -5.453 -12.348 1.00 97.69 209 TYR A N 1
ATOM 1626 C CA . TYR A 1 209 ? 3.204 -6.475 -11.879 1.00 97.69 209 TYR A CA 1
ATOM 1627 C C . TYR A 1 209 ? 3.614 -7.876 -12.324 1.00 97.69 209 TYR A C 1
ATOM 1629 O O . TYR A 1 209 ? 4.316 -8.051 -13.318 1.00 97.69 209 TYR A O 1
ATOM 1637 N N . CYS A 1 210 ? 3.141 -8.886 -11.611 1.00 98.00 210 CYS A N 1
ATOM 1638 C CA . CYS A 1 210 ? 3.109 -10.274 -12.057 1.00 98.00 210 CYS A CA 1
ATOM 1639 C C . CYS A 1 210 ? 1.746 -10.882 -11.720 1.00 98.00 210 CYS A C 1
ATOM 1641 O O . CYS A 1 210 ? 0.949 -10.290 -10.992 1.00 98.00 210 CYS A O 1
ATOM 1643 N N . VAL A 1 211 ? 1.441 -12.038 -12.310 1.00 98.62 211 VAL A N 1
ATOM 1644 C CA . VAL A 1 211 ? 0.098 -12.629 -12.249 1.00 98.62 211 VAL A CA 1
ATOM 1645 C C . VAL A 1 211 ? 0.169 -14.094 -11.837 1.00 98.62 211 VAL A C 1
ATOM 1647 O O . VAL A 1 211 ? 1.040 -14.810 -12.329 1.00 98.62 211 VAL A O 1
ATOM 1650 N N . ALA A 1 212 ? -0.756 -14.537 -10.987 1.00 98.69 212 ALA A N 1
ATOM 1651 C CA . ALA A 1 212 ? -0.904 -15.929 -10.568 1.00 98.69 212 ALA A CA 1
ATOM 1652 C C . ALA A 1 212 ? -2.370 -16.389 -10.561 1.00 98.69 212 ALA A C 1
ATOM 1654 O O . ALA A 1 212 ? -3.301 -15.589 -10.463 1.00 98.69 212 ALA A O 1
ATOM 1655 N N . ASP A 1 213 ? -2.556 -17.706 -10.629 1.00 98.56 213 ASP A N 1
ATOM 1656 C CA . ASP A 1 213 ? -3.846 -18.383 -10.428 1.00 98.56 213 ASP A CA 1
ATOM 1657 C C . ASP A 1 213 ? -4.206 -18.575 -8.954 1.00 98.56 213 ASP A C 1
ATOM 1659 O O . ASP A 1 213 ? -5.378 -18.644 -8.601 1.00 98.56 213 ASP A O 1
ATOM 1663 N N . LYS A 1 214 ? -3.196 -18.667 -8.088 1.00 98.19 214 LYS A N 1
ATOM 1664 C CA . LYS A 1 214 ? -3.355 -18.792 -6.640 1.00 98.19 214 LYS A CA 1
ATOM 1665 C C . LYS A 1 214 ? -2.659 -17.623 -5.974 1.00 98.19 214 LYS A C 1
ATOM 1667 O O . LYS A 1 214 ? -1.598 -17.201 -6.430 1.00 98.19 214 LYS A O 1
ATOM 1672 N N . ILE A 1 215 ? -3.211 -17.155 -4.863 1.00 97.75 215 ILE A N 1
ATOM 1673 C CA . ILE A 1 215 ? -2.685 -15.990 -4.151 1.00 97.75 215 ILE A CA 1
ATOM 1674 C C . ILE A 1 215 ? -1.232 -16.173 -3.686 1.00 97.75 215 ILE A C 1
ATOM 1676 O O . ILE A 1 215 ? -0.449 -15.226 -3.696 1.00 97.75 215 ILE A O 1
ATOM 1680 N N . THR A 1 216 ? -0.849 -17.410 -3.357 1.00 97.44 216 THR A N 1
ATOM 1681 C CA . THR A 1 216 ? 0.509 -17.804 -2.953 1.00 97.44 216 THR A CA 1
ATOM 1682 C C . THR A 1 216 ? 1.406 -18.208 -4.129 1.00 97.44 216 THR A C 1
ATOM 1684 O O . THR A 1 216 ? 2.540 -18.633 -3.923 1.00 97.44 216 THR A O 1
ATOM 1687 N N . GLY A 1 217 ? 0.930 -18.053 -5.367 1.00 96.62 217 GLY A N 1
ATOM 1688 C CA . GLY A 1 217 ? 1.679 -18.347 -6.581 1.00 96.62 217 GLY A CA 1
ATOM 1689 C C . GLY A 1 217 ? 1.571 -19.800 -7.077 1.00 96.62 217 GLY A C 1
ATOM 1690 O O . GLY A 1 217 ? 0.669 -20.543 -6.682 1.00 96.62 217 GLY A O 1
ATOM 1691 N N . PRO A 1 218 ? 2.475 -20.220 -7.981 1.00 97.56 218 PRO A N 1
ATOM 1692 C CA . PRO A 1 218 ? 3.593 -19.434 -8.510 1.00 97.56 218 PRO A CA 1
ATOM 1693 C C . PRO A 1 218 ? 3.118 -18.234 -9.341 1.00 97.56 218 PRO A C 1
ATOM 1695 O O . PRO A 1 218 ? 2.119 -18.321 -10.055 1.00 97.56 218 PRO A O 1
ATOM 1698 N N . TYR A 1 219 ? 3.839 -17.117 -9.248 1.00 98.44 219 TYR A N 1
ATOM 1699 C CA . TYR A 1 219 ? 3.591 -15.939 -10.079 1.00 98.44 219 TYR A CA 1
ATOM 1700 C C . TYR A 1 219 ? 4.379 -16.023 -11.381 1.00 98.44 219 TYR A C 1
ATOM 1702 O O . TYR A 1 219 ? 5.523 -16.472 -11.411 1.00 98.44 219 TYR A O 1
ATOM 1710 N N . GLY A 1 220 ? 3.769 -15.564 -12.471 1.00 98.38 220 GLY A N 1
ATOM 1711 C CA . GLY A 1 220 ? 4.422 -15.454 -13.770 1.00 98.38 220 GLY A CA 1
ATOM 1712 C C . GLY A 1 220 ? 5.511 -14.371 -13.815 1.00 98.38 220 GLY A C 1
ATOM 1713 O O . GLY A 1 220 ? 5.802 -13.720 -12.808 1.00 98.38 220 GLY A O 1
ATOM 1714 N N . PRO A 1 221 ? 6.111 -14.146 -14.996 1.00 97.31 221 PRO A N 1
ATOM 1715 C CA . PRO A 1 221 ? 7.161 -13.149 -15.165 1.00 97.31 221 PRO A CA 1
ATOM 1716 C C . PRO A 1 221 ? 6.705 -11.732 -14.817 1.00 97.31 221 PRO A C 1
ATOM 1718 O O . PRO A 1 221 ? 5.550 -11.358 -15.047 1.00 97.31 221 PRO A O 1
ATOM 1721 N N . ARG A 1 222 ? 7.647 -10.921 -14.323 1.00 96.38 222 ARG A N 1
ATOM 1722 C CA . ARG A 1 222 ? 7.443 -9.488 -14.089 1.00 96.38 222 ARG A CA 1
ATOM 1723 C C . ARG A 1 222 ? 7.137 -8.766 -15.401 1.00 96.38 222 ARG A C 1
ATOM 1725 O O . ARG A 1 222 ? 7.851 -8.919 -16.388 1.00 96.38 222 ARG A O 1
ATOM 1732 N N . LYS A 1 223 ? 6.129 -7.904 -15.372 1.00 96.94 223 LYS A N 1
ATOM 1733 C CA . LYS A 1 223 ? 5.690 -7.043 -16.470 1.00 96.94 223 LYS A CA 1
ATOM 1734 C C . LYS A 1 223 ? 5.683 -5.585 -16.026 1.00 96.94 223 LYS A C 1
ATOM 1736 O O . LYS A 1 223 ? 5.547 -5.278 -14.845 1.00 96.94 223 LYS A O 1
ATOM 1741 N N . PHE A 1 224 ? 5.851 -4.683 -16.983 1.00 95.81 224 PHE A N 1
ATOM 1742 C CA . PHE A 1 224 ? 5.806 -3.241 -16.756 1.00 95.81 224 PHE A CA 1
ATOM 1743 C C . PHE A 1 224 ? 4.352 -2.755 -16.748 1.00 95.81 224 PHE A C 1
ATOM 1745 O O . PHE A 1 224 ? 3.623 -3.039 -17.697 1.00 95.81 224 PHE A O 1
ATOM 1752 N N . ALA A 1 225 ? 3.928 -2.051 -15.694 1.00 95.25 225 ALA A N 1
ATOM 1753 C CA . ALA A 1 225 ? 2.595 -1.445 -15.625 1.00 95.25 225 ALA A CA 1
ATOM 1754 C C . ALA A 1 225 ? 2.612 -0.003 -16.141 1.00 95.25 225 ALA A C 1
ATOM 1756 O O . ALA A 1 225 ? 1.756 0.384 -16.930 1.00 95.25 225 ALA A O 1
ATOM 1757 N N . GLY A 1 226 ? 3.598 0.793 -15.722 1.00 91.56 226 GLY A N 1
ATOM 1758 C CA . GLY A 1 226 ? 3.695 2.177 -16.167 1.00 91.56 226 GLY A CA 1
ATOM 1759 C C . GLY A 1 226 ? 4.834 2.957 -15.530 1.00 91.56 226 GLY A C 1
ATOM 1760 O O . GLY A 1 226 ? 5.371 2.600 -14.476 1.00 91.56 226 GLY A O 1
ATOM 1761 N N . ARG A 1 227 ? 5.208 4.042 -16.213 1.00 89.75 227 ARG A N 1
ATOM 1762 C CA . ARG A 1 227 ? 6.275 4.949 -15.790 1.00 89.75 227 ARG A CA 1
ATOM 1763 C C . ARG A 1 227 ? 5.743 5.956 -14.786 1.00 89.75 227 ARG A C 1
ATOM 1765 O O . ARG A 1 227 ? 4.623 6.416 -14.966 1.00 89.75 227 ARG A O 1
ATOM 1772 N N . PHE A 1 228 ? 6.541 6.318 -13.782 1.00 87.50 228 PHE A N 1
ATOM 1773 C CA . PHE A 1 228 ? 6.166 7.324 -12.772 1.00 87.50 228 PHE A CA 1
ATOM 1774 C C . PHE A 1 228 ? 4.910 6.958 -11.957 1.00 87.50 228 PHE A C 1
ATOM 1776 O O . PHE A 1 228 ? 4.349 7.786 -11.247 1.00 87.50 228 PHE A O 1
ATOM 1783 N N . LEU A 1 229 ? 4.494 5.690 -12.027 1.00 90.56 229 LEU A N 1
ATOM 1784 C CA . LEU A 1 229 ? 3.418 5.110 -11.224 1.00 90.56 229 LEU A CA 1
ATOM 1785 C C . LEU A 1 229 ? 3.960 4.374 -9.994 1.00 90.56 229 LEU A C 1
ATOM 1787 O O . LEU A 1 229 ? 3.238 3.594 -9.382 1.00 90.56 229 LEU A O 1
ATOM 1791 N N . GLY A 1 230 ? 5.247 4.528 -9.671 1.00 89.12 230 GLY A N 1
ATOM 1792 C CA . GLY A 1 230 ? 5.822 3.827 -8.535 1.00 89.12 230 GLY A CA 1
ATOM 1793 C C . GLY A 1 230 ? 5.103 4.186 -7.232 1.00 89.12 230 GLY A C 1
ATOM 1794 O O . GLY A 1 230 ? 4.677 5.322 -7.023 1.00 89.12 230 GLY A O 1
ATOM 1795 N N . HIS A 1 231 ? 4.941 3.172 -6.393 1.00 90.31 231 HIS A N 1
ATOM 1796 C CA . HIS A 1 231 ? 4.088 3.140 -5.210 1.00 90.31 231 HIS A CA 1
ATOM 1797 C C . HIS A 1 231 ? 2.623 3.505 -5.500 1.00 90.31 231 HIS A C 1
ATOM 1799 O O . HIS A 1 231 ? 1.895 3.946 -4.617 1.00 90.31 231 HIS A O 1
ATOM 1805 N N . GLY A 1 232 ? 2.184 3.347 -6.747 1.00 90.50 232 GLY A N 1
ATOM 1806 C CA . GLY A 1 232 ? 0.804 3.549 -7.153 1.00 90.50 232 GLY A CA 1
ATOM 1807 C C . GLY A 1 232 ? -0.087 2.381 -6.749 1.00 90.50 232 GLY A C 1
ATOM 1808 O O . GLY A 1 232 ? 0.317 1.218 -6.805 1.00 90.50 232 GLY A O 1
ATOM 1809 N N . THR A 1 233 ? -1.327 2.694 -6.388 1.00 91.94 233 THR A N 1
ATOM 1810 C CA . THR A 1 233 ? -2.369 1.714 -6.079 1.00 91.94 233 THR A CA 1
ATOM 1811 C C . THR A 1 233 ? -3.411 1.746 -7.196 1.00 91.94 233 THR A C 1
ATOM 1813 O O . THR A 1 233 ? -4.107 2.759 -7.332 1.00 91.94 233 THR A O 1
ATOM 1816 N N . PRO A 1 234 ? -3.549 0.682 -8.007 1.00 93.81 234 PRO A N 1
ATOM 1817 C CA . PRO A 1 234 ? -4.632 0.595 -8.974 1.00 93.81 234 PRO A CA 1
ATOM 1818 C C . PRO A 1 234 ? -5.987 0.394 -8.294 1.00 93.81 234 PRO A C 1
ATOM 1820 O O . PRO A 1 234 ? -6.103 -0.371 -7.339 1.00 93.81 234 PRO A O 1
ATOM 1823 N N . PHE A 1 235 ? -7.030 1.026 -8.821 1.00 93.44 235 PHE A N 1
ATOM 1824 C CA . PHE A 1 235 ? -8.406 0.859 -8.358 1.00 93.44 235 PHE A CA 1
ATOM 1825 C C . PHE A 1 235 ? -9.394 1.048 -9.512 1.00 93.44 235 PHE A C 1
ATOM 1827 O O . PHE A 1 235 ? -9.048 1.612 -10.551 1.00 93.44 235 PHE A O 1
ATOM 1834 N N . LYS A 1 236 ? -10.626 0.564 -9.333 1.00 94.06 236 LYS A N 1
ATOM 1835 C CA . LYS A 1 236 ? -11.735 0.868 -10.240 1.00 94.06 236 LYS A CA 1
ATOM 1836 C C . LYS A 1 236 ? -12.618 1.949 -9.646 1.00 94.06 236 LYS A C 1
ATOM 1838 O O . LYS A 1 236 ? -12.895 1.920 -8.448 1.00 94.06 236 LYS A O 1
ATOM 1843 N N . ASP A 1 237 ? -13.078 2.866 -10.484 1.00 94.25 237 ASP A N 1
ATOM 1844 C CA . ASP A 1 237 ? -14.163 3.765 -10.109 1.00 94.25 237 ASP A CA 1
ATOM 1845 C C . ASP A 1 237 ? -15.537 3.072 -10.192 1.00 94.25 237 ASP A C 1
ATOM 1847 O O . ASP A 1 237 ? -15.655 1.893 -10.543 1.00 94.25 237 ASP A O 1
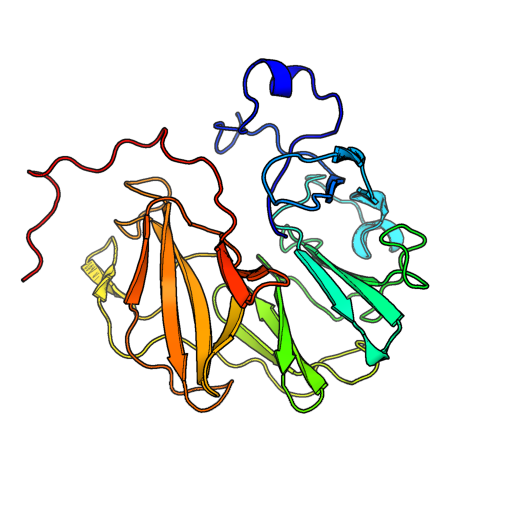ATOM 1851 N N . MET A 1 238 ? -16.594 3.823 -9.878 1.00 92.12 238 MET A N 1
ATOM 1852 C CA . MET A 1 238 ? -17.975 3.327 -9.906 1.00 92.12 238 MET A CA 1
ATOM 1853 C C . MET A 1 238 ? -18.483 2.994 -11.320 1.00 92.12 238 MET A C 1
ATOM 1855 O O . MET A 1 238 ? -19.456 2.255 -11.450 1.00 92.12 238 MET A O 1
ATOM 1859 N N . ASN A 1 239 ? -17.821 3.488 -12.370 1.00 94.62 239 ASN A N 1
ATOM 1860 C CA . ASN A 1 239 ? -18.121 3.176 -13.770 1.00 94.62 239 ASN A CA 1
ATOM 1861 C C . ASN A 1 239 ? -17.296 1.980 -14.283 1.00 94.62 239 ASN A C 1
ATOM 1863 O O . ASN A 1 239 ? -17.391 1.608 -15.453 1.00 94.62 239 ASN A O 1
ATOM 1867 N N . GLY A 1 240 ? -16.468 1.375 -13.424 1.00 93.81 240 GLY A N 1
ATOM 1868 C CA . GLY A 1 240 ? -15.593 0.261 -13.767 1.00 93.81 240 GLY A CA 1
ATOM 1869 C C . GLY A 1 240 ? -14.329 0.661 -14.531 1.00 93.81 240 GLY A C 1
ATOM 1870 O O . GLY A 1 240 ? -13.621 -0.231 -15.009 1.00 93.81 240 GLY A O 1
ATOM 1871 N N . GLN A 1 241 ? -14.023 1.957 -14.645 1.00 95.56 241 GLN A N 1
ATOM 1872 C CA . GLN A 1 241 ? -12.793 2.432 -15.274 1.00 95.56 241 GLN A CA 1
ATOM 1873 C C . GLN A 1 241 ? -11.617 2.243 -14.318 1.00 95.56 241 GLN A C 1
ATOM 1875 O O . GLN A 1 241 ? -11.741 2.428 -13.108 1.00 95.56 241 GLN A O 1
ATOM 1880 N N . TRP A 1 242 ? -10.470 1.852 -14.868 1.00 94.31 242 TRP A N 1
ATOM 1881 C CA . TRP A 1 242 ? -9.253 1.651 -14.094 1.00 94.31 242 TRP A CA 1
ATOM 1882 C C . TRP A 1 242 ? -8.473 2.949 -13.937 1.00 94.31 242 TRP A C 1
ATOM 1884 O O . TRP A 1 242 ? -8.192 3.643 -14.913 1.00 94.31 242 TRP A O 1
ATOM 1894 N N . TRP A 1 243 ? -8.041 3.191 -12.707 1.00 94.62 243 TRP A N 1
ATOM 1895 C CA . TRP A 1 243 ? -7.204 4.307 -12.301 1.00 94.62 243 TRP A CA 1
ATOM 1896 C C . TRP A 1 243 ? -6.018 3.788 -11.495 1.00 94.62 243 TRP A C 1
ATOM 1898 O O . TRP A 1 243 ? -6.047 2.674 -10.973 1.00 94.62 243 TRP A O 1
ATOM 1908 N N . CYS A 1 244 ? -4.971 4.596 -11.381 1.00 93.06 244 CYS A N 1
ATOM 1909 C CA . CYS A 1 244 ? -3.843 4.329 -10.500 1.00 93.06 244 CYS A CA 1
ATOM 1910 C C . CYS A 1 244 ? -3.398 5.644 -9.872 1.00 93.06 244 CYS A C 1
ATOM 1912 O O . CYS A 1 244 ? -3.297 6.655 -10.570 1.00 93.06 244 CYS A O 1
ATOM 1914 N N . THR A 1 245 ? -3.132 5.644 -8.567 1.00 89.81 245 THR A N 1
ATOM 1915 C CA . THR A 1 245 ? -2.464 6.792 -7.949 1.00 89.81 245 THR A CA 1
ATOM 1916 C C . THR A 1 245 ? -1.035 6.903 -8.460 1.00 89.81 245 THR A C 1
ATOM 1918 O O . THR A 1 245 ? -0.382 5.905 -8.755 1.00 89.81 245 THR A O 1
ATOM 1921 N N . ALA A 1 246 ? -0.535 8.129 -8.552 1.00 83.19 246 ALA A N 1
ATOM 1922 C CA . ALA A 1 246 ? 0.842 8.392 -8.932 1.00 83.19 246 ALA A CA 1
ATOM 1923 C C . ALA A 1 246 ? 1.483 9.317 -7.902 1.00 83.19 246 ALA A C 1
ATOM 1925 O O . ALA A 1 246 ? 0.871 10.286 -7.451 1.00 83.19 246 ALA A O 1
ATOM 1926 N N . PHE A 1 247 ? 2.727 9.017 -7.548 1.00 74.12 247 PHE A N 1
ATOM 1927 C CA . PHE A 1 247 ? 3.587 9.937 -6.821 1.00 74.12 247 PHE A CA 1
ATOM 1928 C C . PHE A 1 247 ? 4.411 10.730 -7.836 1.00 74.12 247 PHE A C 1
ATOM 1930 O O . PHE A 1 247 ? 5.013 10.139 -8.734 1.00 74.12 247 PHE A O 1
ATOM 1937 N N . PHE A 1 248 ? 4.454 12.059 -7.717 1.00 69.88 248 PHE A N 1
ATOM 1938 C CA . PHE A 1 248 ? 5.249 12.862 -8.641 1.00 69.88 248 PHE A CA 1
ATOM 1939 C C . PHE A 1 248 ? 6.746 12.699 -8.345 1.00 69.88 248 PHE A C 1
ATOM 1941 O O . PHE A 1 248 ? 7.278 13.206 -7.365 1.00 69.88 248 PHE A O 1
ATOM 1948 N N . ASN A 1 249 ? 7.420 11.985 -9.236 1.00 66.56 249 ASN A N 1
ATOM 1949 C CA . ASN A 1 249 ? 8.859 11.690 -9.236 1.00 66.56 249 ASN A CA 1
ATOM 1950 C C . ASN A 1 249 ? 9.481 11.970 -10.618 1.00 66.56 249 ASN A C 1
ATOM 1952 O O . ASN A 1 249 ? 10.590 11.528 -10.918 1.00 66.56 249 ASN A O 1
ATOM 1956 N N . GLY A 1 250 ? 8.764 12.714 -11.468 1.00 59.94 250 GLY A N 1
ATOM 1957 C CA . GLY A 1 250 ? 9.207 13.103 -12.810 1.00 59.94 250 GLY A CA 1
ATOM 1958 C C . GLY A 1 250 ? 10.345 14.130 -12.819 1.00 59.94 250 GLY A C 1
ATOM 1959 O O . GLY A 1 250 ? 10.770 14.556 -13.887 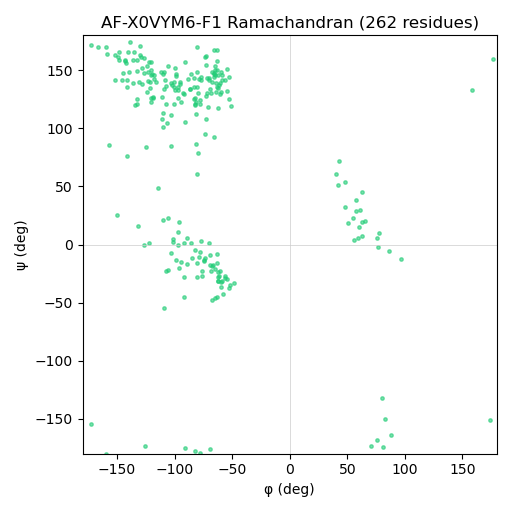1.00 59.94 250 GLY A O 1
ATOM 1960 N N . ASN A 1 251 ? 10.833 14.540 -11.647 1.00 63.53 251 ASN A N 1
ATOM 1961 C CA . ASN A 1 251 ? 12.006 15.393 -11.474 1.00 63.53 251 ASN A CA 1
ATOM 1962 C C . ASN A 1 251 ? 13.336 14.625 -11.580 1.00 63.53 251 ASN A C 1
ATOM 1964 O O . ASN A 1 251 ? 14.371 15.260 -11.766 1.00 63.53 251 ASN A O 1
ATOM 1968 N N . ALA A 1 252 ? 13.330 13.291 -11.480 1.00 63.50 252 ALA A N 1
ATOM 1969 C CA . ALA A 1 252 ? 14.475 12.476 -11.872 1.00 63.50 252 ALA A CA 1
ATOM 1970 C C . ALA A 1 252 ? 14.434 12.293 -13.400 1.00 63.50 252 ALA A C 1
ATOM 1972 O O . ALA A 1 252 ? 13.503 11.647 -13.900 1.00 63.50 252 ALA A O 1
ATOM 1973 N N . PRO A 1 253 ? 15.384 12.869 -14.165 1.00 60.31 253 PRO A N 1
ATOM 1974 C CA . PRO A 1 253 ? 15.379 12.701 -15.608 1.00 60.31 253 PRO A CA 1
ATOM 1975 C C . PRO A 1 253 ? 15.502 11.207 -15.941 1.00 60.31 253 PRO A C 1
ATOM 1977 O O . PRO A 1 253 ? 16.256 10.487 -15.278 1.00 60.31 253 PRO A O 1
ATOM 1980 N N . PRO A 1 254 ? 14.755 10.701 -16.939 1.00 64.06 254 PRO A N 1
ATOM 1981 C CA . PRO A 1 254 ? 15.031 9.373 -17.459 1.00 64.06 254 PRO A CA 1
ATOM 1982 C C . PRO A 1 254 ? 16.475 9.332 -17.973 1.00 64.06 254 PRO A C 1
ATOM 1984 O O . PRO A 1 254 ? 16.976 10.329 -18.494 1.00 64.06 254 PRO A O 1
ATOM 1987 N N . GLU A 1 255 ? 17.124 8.177 -17.833 1.00 67.56 255 GLU A N 1
ATOM 1988 C CA . GLU A 1 255 ? 18.434 7.936 -18.446 1.00 67.56 255 GLU A CA 1
ATOM 1989 C C . GLU A 1 255 ? 18.360 8.244 -19.951 1.00 67.56 255 GLU A C 1
ATOM 1991 O O . GLU A 1 255 ? 17.320 8.017 -20.590 1.00 67.56 255 GLU A O 1
ATOM 1996 N N . SER A 1 256 ? 19.441 8.795 -20.509 1.00 66.06 256 SER A N 1
ATOM 1997 C CA . SER A 1 256 ? 19.483 9.144 -21.927 1.00 66.06 256 SER A CA 1
ATOM 1998 C C . SER A 1 256 ? 19.343 7.884 -22.785 1.00 66.06 256 SER A C 1
ATOM 2000 O O . SER A 1 256 ? 19.618 6.771 -22.337 1.00 66.06 256 SER A O 1
ATOM 2002 N N . ARG A 1 257 ? 18.921 8.033 -24.046 1.00 62.16 257 ARG A N 1
ATOM 2003 C CA . ARG A 1 257 ? 18.818 6.889 -24.967 1.00 62.16 257 ARG A CA 1
ATOM 2004 C C . ARG A 1 257 ? 20.149 6.138 -25.112 1.00 62.16 257 ARG A C 1
ATOM 2006 O O . ARG A 1 257 ? 20.110 4.934 -25.338 1.00 62.16 257 ARG A O 1
ATOM 2013 N N . ASP A 1 258 ? 21.273 6.832 -24.949 1.00 60.50 258 ASP A N 1
ATOM 2014 C CA . ASP A 1 258 ? 22.620 6.266 -25.052 1.00 60.50 258 ASP A CA 1
ATOM 2015 C C . ASP A 1 258 ? 23.001 5.454 -23.799 1.00 60.50 258 ASP A C 1
ATOM 2017 O O . ASP A 1 258 ? 23.749 4.483 -23.894 1.00 60.50 258 ASP A O 1
ATOM 2021 N N . ASP A 1 259 ? 22.414 5.789 -22.644 1.00 57.47 259 ASP A N 1
ATOM 2022 C CA . ASP A 1 259 ? 22.579 5.076 -21.368 1.00 57.47 259 ASP A CA 1
ATOM 2023 C C . ASP A 1 259 ? 21.554 3.941 -21.183 1.00 57.47 259 ASP A C 1
ATOM 2025 O O . ASP A 1 259 ? 21.722 3.043 -20.348 1.00 57.47 259 ASP A O 1
ATOM 2029 N N . ILE A 1 260 ? 20.470 3.953 -21.968 1.00 57.69 260 ILE A N 1
ATOM 2030 C CA . ILE A 1 260 ? 19.531 2.836 -22.058 1.00 57.69 260 ILE A CA 1
ATOM 2031 C C . ILE A 1 260 ? 20.213 1.733 -22.862 1.00 57.69 260 ILE A C 1
ATOM 2033 O O . ILE A 1 260 ? 20.156 1.688 -24.090 1.00 57.69 260 ILE A O 1
ATOM 2037 N N . VAL A 1 261 ? 20.831 0.797 -22.143 1.00 55.41 261 VAL A N 1
ATOM 2038 C CA . VAL A 1 261 ? 21.311 -0.456 -22.726 1.00 55.41 261 VAL A CA 1
ATOM 2039 C C . VAL A 1 261 ? 20.151 -1.083 -23.502 1.00 55.41 261 VAL A C 1
ATOM 2041 O O . VAL A 1 261 ? 19.098 -1.374 -22.925 1.00 55.41 261 VAL A O 1
ATOM 2044 N N . SER A 1 262 ? 20.324 -1.273 -24.811 1.00 44.59 262 SER A N 1
ATOM 2045 C CA . SER A 1 262 ? 19.404 -2.071 -25.619 1.00 44.59 262 SER A CA 1
ATOM 2046 C C . SER A 1 262 ? 19.502 -3.515 -25.132 1.00 44.59 262 SER A C 1
ATOM 2048 O O . SER A 1 262 ? 20.389 -4.279 -25.500 1.00 44.59 262 SER A O 1
ATOM 2050 N N . ARG A 1 263 ? 18.624 -3.859 -24.192 1.00 45.16 263 ARG A N 1
ATOM 2051 C CA . ARG A 1 263 ? 18.492 -5.206 -23.644 1.00 45.16 263 ARG A CA 1
ATOM 2052 C C . ARG A 1 263 ? 17.650 -6.011 -24.636 1.00 45.16 263 ARG A C 1
ATOM 2054 O O . ARG A 1 263 ? 16.425 -5.989 -24.533 1.00 45.16 263 ARG A O 1
ATOM 2061 N N . ASN A 1 264 ? 18.313 -6.600 -25.635 1.00 34.94 264 ASN A N 1
ATOM 2062 C CA . ASN A 1 264 ? 17.737 -7.656 -26.477 1.00 34.94 264 ASN A CA 1
ATOM 2063 C C . ASN A 1 264 ? 17.393 -8.887 -25.634 1.00 34.94 264 ASN A C 1
ATOM 2065 O O . ASN A 1 264 ? 18.175 -9.189 -24.703 1.00 34.94 264 ASN A O 1
#